Protein AF-A8N472-F1 (afdb_monomer_lite)

Foldseek 3Di:
DDDDDDDDDDDDDPDPPDDDDDPDDVLAADPLKDWPAKWFADPVPGQADDDKDWALLDGNNVQNVVQVVVVFFKWWFEQQTMIGGHNGGDPNIDHDHRVQQQHAHSNGSVDTRAYVRMIGMMGSPQHRAEAPCDDPLKGFPAKKFACVVNHGQFDDKDDFPDFDDPNRLCVRLVVVLFFKWWFEPLGIIGGHLGGPDIDHDDRVQQRHAHPVGRSYGRAYHRMTRMIGRPPRPRPDPPPPPDPDPPDDDPDDDDDDDDDDDDDDDDDDDDDDDDDDDPDDDDDDDDPDDDDDDPDDDDPPDPDPPDPDPDDPDDPDPPDPDPDPPDPPDDDDDDDDDDDDDDDD

Radius of gyration: 43.5 Å; chains: 1; bounding box: 106×60×182 Å

InterPro domains:
  IPR002889 Carbohydrate-binding WSC [PF01822] (36-115)
  IPR002889 Carbohydrate-binding WSC [PF01822] (140-220)
  IPR002889 Carbohydrate-binding WSC [PS51212] (32-125)
  IPR002889 Carbohydrate-binding WSC [PS51212] (137-230)
  IPR002889 Carbohydrate-binding WSC [SM00321] (32-125)
  IPR002889 Carbohydrate-binding WSC [SM00321] (137-230)
  IPR051836 Kremen receptor [PTHR24269] (139-343)

pLDDT: mean 82.96, std 16.59, range [41.0, 98.75]

Secondary structure (DSSP, 8-state):
---PPP-----------------PPTTSSPTT-EEEEEEE--SSS-SS-SEEEE-TT--HHHHHHHHHHTT-SEEEEETTTEEEEESS--TT--B--GGG--PBPSS-TTSB--BTTEEEEEE--PPPPB--SEETTEEEEEEEE-SBTTB-SS-EE---SSS--HHHHHHHHHHTT-SEEEEETTTEEEEESS--S--B--GGGG-PBPSS-TTBB--BTTEEEEEEESSSPP------------PPPP-PPPPPPPPPPPPPPPP-PPPPPPPPP-PPPP----PPPPPPPPPPP---------------PPPPPPPP-PPPPPPPPPPP------PPPPP-

Organism: Coprinopsis cinerea (strain Okayama-7 / 130 / ATCC MYA-4618 / FGSC 9003) (NCBI:txid240176)

Structure (mmCIF, N/CA/C/O backbone):
data_AF-A8N472-F1
#
_entry.id   AF-A8N472-F1
#
loop_
_atom_site.group_PDB
_atom_site.id
_atom_site.type_symbol
_atom_site.label_atom_id
_atom_site.label_alt_id
_atom_site.label_comp_id
_atom_site.label_asym_id
_atom_site.label_entity_id
_atom_site.label_seq_id
_atom_site.pdbx_PDB_ins_code
_atom_site.Cartn_x
_atom_site.Cartn_y
_atom_site.Cartn_z
_atom_site.occupancy
_atom_site.B_iso_or_equiv
_atom_site.auth_seq_id
_atom_site.auth_comp_id
_atom_site.auth_asym_id
_atom_site.auth_atom_id
_atom_site.pdbx_PDB_model_num
ATOM 1 N N . MET A 1 1 ? -54.482 -7.472 -66.762 1.00 41.00 1 MET A N 1
ATOM 2 C CA . MET A 1 1 ? -53.327 -6.549 -66.788 1.00 41.00 1 MET A CA 1
ATOM 3 C C . MET A 1 1 ? -52.778 -6.477 -65.373 1.00 41.00 1 MET A C 1
ATOM 5 O O . MET A 1 1 ? -53.566 -6.349 -64.447 1.00 41.00 1 MET A O 1
ATOM 9 N N . LEU A 1 2 ? -51.476 -6.722 -65.221 1.00 44.56 2 LEU A N 1
ATOM 10 C CA . LEU A 1 2 ? -50.775 -6.892 -63.947 1.00 44.56 2 LEU A CA 1
ATOM 11 C C . LEU A 1 2 ? -50.718 -5.578 -63.150 1.00 44.56 2 LEU A C 1
ATOM 13 O O . LEU A 1 2 ? -50.446 -4.537 -63.736 1.00 44.56 2 LEU A O 1
ATOM 17 N N . SER A 1 3 ? -50.827 -5.648 -61.822 1.00 46.78 3 SER A N 1
ATOM 18 C CA . SER A 1 3 ? -50.186 -4.668 -60.937 1.00 46.78 3 SER A CA 1
ATOM 19 C C . SER A 1 3 ? -49.512 -5.413 -59.787 1.00 46.78 3 SER A C 1
ATOM 21 O O . SER A 1 3 ? -50.154 -6.179 -59.070 1.00 46.78 3 SER A O 1
ATOM 23 N N . LYS A 1 4 ? -48.186 -5.277 -59.716 1.00 47.03 4 LYS A N 1
ATOM 24 C CA . LYS A 1 4 ? -47.274 -5.973 -58.803 1.00 47.03 4 LYS A CA 1
ATOM 25 C C . LYS A 1 4 ? -47.169 -5.186 -57.493 1.00 47.03 4 LYS A C 1
ATOM 27 O O . LYS A 1 4 ? -46.804 -4.014 -57.530 1.00 47.03 4 LYS A O 1
ATOM 32 N N . SER A 1 5 ? -47.415 -5.839 -56.358 1.00 52.84 5 SER A N 1
ATOM 33 C CA . SER A 1 5 ? -47.026 -5.332 -55.036 1.00 52.84 5 SER A CA 1
ATOM 34 C C . SER A 1 5 ? -45.533 -5.566 -54.807 1.00 52.84 5 SER A C 1
ATOM 36 O O . SER A 1 5 ? -45.064 -6.698 -54.914 1.00 52.84 5 SER A O 1
ATOM 38 N N . PHE A 1 6 ? -44.799 -4.505 -54.475 1.00 50.94 6 PHE A N 1
ATOM 39 C CA . PHE A 1 6 ? -43.425 -4.575 -53.981 1.00 50.94 6 PHE A CA 1
ATOM 40 C C . PHE A 1 6 ? -43.449 -4.581 -52.448 1.00 50.94 6 PHE A C 1
ATOM 42 O O . PHE A 1 6 ? -43.907 -3.622 -51.832 1.00 50.94 6 PHE A O 1
ATOM 49 N N . ILE A 1 7 ? -42.963 -5.664 -51.842 1.00 51.66 7 ILE A N 1
ATOM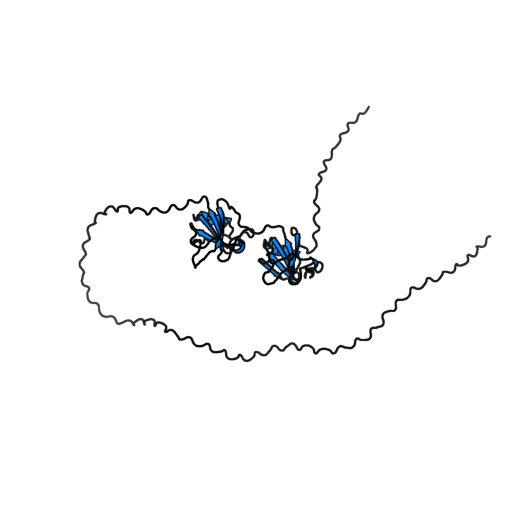 50 C CA . ILE A 1 7 ? -42.645 -5.736 -50.412 1.00 51.66 7 ILE A CA 1
ATOM 51 C C . ILE A 1 7 ? -41.183 -5.305 -50.276 1.00 51.66 7 ILE A C 1
ATOM 53 O O . ILE A 1 7 ? -40.294 -5.977 -50.798 1.00 51.66 7 ILE A O 1
ATOM 57 N N . ALA A 1 8 ? -40.935 -4.170 -49.624 1.00 50.16 8 ALA A N 1
ATOM 58 C CA . ALA A 1 8 ? -39.590 -3.721 -49.283 1.00 50.16 8 ALA A CA 1
ATOM 59 C C . ALA A 1 8 ? -39.154 -4.392 -47.972 1.00 50.16 8 ALA A C 1
ATOM 61 O O . ALA A 1 8 ? -39.774 -4.194 -46.928 1.00 50.16 8 ALA A O 1
ATOM 62 N N . LEU A 1 9 ? -38.102 -5.207 -48.045 1.00 50.53 9 LEU A N 1
ATOM 63 C CA . LEU A 1 9 ? -37.463 -5.851 -46.902 1.00 50.53 9 LEU A CA 1
ATOM 64 C C . LEU A 1 9 ? -36.426 -4.874 -46.322 1.00 50.53 9 LEU A C 1
ATOM 66 O O . LEU A 1 9 ? -35.414 -4.599 -46.963 1.00 50.53 9 LEU A O 1
ATOM 70 N N . ALA A 1 10 ? -36.688 -4.314 -45.141 1.00 52.66 10 ALA A N 1
ATOM 71 C CA . ALA A 1 10 ? -35.715 -3.499 -44.417 1.00 52.66 10 ALA A CA 1
ATOM 72 C C . ALA A 1 10 ? -34.757 -4.422 -43.646 1.00 52.66 10 ALA A C 1
ATOM 74 O O . ALA A 1 10 ? -35.176 -5.132 -42.733 1.00 52.66 10 ALA A O 1
ATOM 75 N N . ALA A 1 11 ? -33.480 -4.429 -44.030 1.00 54.69 11 ALA A N 1
ATOM 76 C CA . ALA A 1 11 ? -32.424 -5.124 -43.304 1.00 54.69 11 ALA A CA 1
ATOM 77 C C . ALA A 1 11 ? -31.951 -4.256 -42.125 1.00 54.69 11 ALA A C 1
ATOM 79 O O . ALA A 1 11 ? -31.434 -3.158 -42.325 1.00 54.69 11 ALA A O 1
ATOM 80 N N . LEU A 1 12 ? -32.134 -4.751 -40.898 1.00 51.50 12 LEU A N 1
ATOM 81 C CA . LEU A 1 12 ? -31.524 -4.200 -39.688 1.00 51.50 12 LEU A CA 1
ATOM 82 C C . LEU A 1 12 ? -30.050 -4.616 -39.661 1.00 51.50 12 LEU A C 1
ATOM 84 O O . LEU A 1 12 ? -29.733 -5.777 -39.412 1.00 51.50 12 LEU A O 1
ATOM 88 N N . ILE A 1 13 ? -29.154 -3.674 -39.946 1.00 56.81 13 ILE A N 1
ATOM 89 C CA . ILE A 1 13 ? -27.710 -3.868 -39.806 1.00 56.81 13 ILE A CA 1
ATOM 90 C C . ILE A 1 13 ? -27.360 -3.523 -38.356 1.00 56.81 13 ILE A C 1
ATOM 92 O O . ILE A 1 13 ? -27.410 -2.358 -37.965 1.00 56.81 13 ILE A O 1
ATOM 96 N N . ALA A 1 14 ? -27.051 -4.530 -37.541 1.00 57.09 14 ALA A N 1
ATOM 97 C CA . ALA A 1 14 ? -26.471 -4.310 -36.222 1.00 57.09 14 ALA A CA 1
ATOM 98 C C . ALA A 1 14 ? -25.007 -3.878 -36.404 1.00 57.09 14 ALA A C 1
ATOM 100 O O . ALA A 1 14 ? -24.148 -4.695 -36.726 1.00 57.09 14 ALA A O 1
ATOM 101 N N . SER A 1 15 ? -24.728 -2.582 -36.241 1.00 57.31 15 SER A N 1
ATOM 102 C CA . SER A 1 15 ? -23.361 -2.061 -36.157 1.00 57.31 15 SER A CA 1
ATOM 103 C C . SER A 1 15 ? -22.763 -2.435 -34.805 1.00 57.31 15 SER A C 1
ATOM 105 O O . SER A 1 15 ? -23.027 -1.784 -33.797 1.00 57.31 15 SER A O 1
ATOM 107 N N . THR A 1 16 ? -21.945 -3.483 -34.777 1.00 58.72 16 THR A N 1
ATOM 108 C CA . THR A 1 16 ? -21.038 -3.755 -33.660 1.00 58.72 16 THR A CA 1
ATOM 109 C C . THR A 1 16 ? -19.833 -2.828 -33.779 1.00 58.72 16 THR A C 1
ATOM 111 O O . THR A 1 16 ? -18.918 -3.077 -34.565 1.00 58.72 16 THR A O 1
ATOM 114 N N . SER A 1 17 ? -19.846 -1.733 -33.025 1.00 57.47 17 SER A N 1
ATOM 115 C CA . SER A 1 17 ? -18.693 -0.852 -32.847 1.00 57.47 17 SER A CA 1
ATOM 116 C C . SER A 1 17 ? -17.640 -1.574 -32.002 1.00 57.47 17 SER A C 1
ATOM 118 O O . SER A 1 17 ? -17.675 -1.505 -30.776 1.00 57.47 17 SER A O 1
ATOM 120 N N . ALA A 1 18 ? -16.726 -2.307 -32.638 1.00 62.53 18 ALA A N 1
ATOM 121 C CA . ALA A 1 18 ? -15.530 -2.793 -31.959 1.00 62.53 18 ALA A CA 1
ATOM 122 C C . ALA A 1 18 ? -14.595 -1.596 -31.725 1.00 62.53 18 ALA A C 1
ATOM 124 O O . ALA A 1 18 ? -14.146 -0.960 -32.681 1.00 62.53 18 ALA A O 1
ATOM 125 N N . LEU A 1 19 ? -14.350 -1.260 -30.457 1.00 58.72 19 LEU A N 1
ATOM 126 C CA . LEU A 1 19 ? -13.327 -0.288 -30.071 1.00 58.72 19 LEU A CA 1
ATOM 127 C C . LEU A 1 19 ? -11.954 -0.768 -30.586 1.00 58.72 19 LEU A C 1
ATOM 129 O O . LEU A 1 19 ? -11.700 -1.976 -30.590 1.00 58.72 19 LEU A O 1
ATOM 133 N N . PRO A 1 20 ? -11.063 0.136 -31.033 1.00 51.31 20 PRO A N 1
ATOM 134 C CA . PRO A 1 20 ? -9.726 -0.251 -31.461 1.00 51.31 20 PRO A CA 1
ATOM 135 C C . PRO A 1 20 ? -8.957 -0.811 -30.259 1.00 51.31 20 PRO A C 1
ATOM 137 O O . PRO A 1 20 ? -8.647 -0.082 -29.319 1.00 51.31 20 PRO A O 1
ATOM 140 N N . ARG A 1 21 ? -8.654 -2.114 -30.279 1.00 59.53 21 ARG A N 1
ATOM 141 C CA . ARG A 1 21 ? -7.767 -2.744 -29.293 1.00 59.53 21 ARG A CA 1
ATOM 142 C C . ARG A 1 21 ? -6.371 -2.142 -29.481 1.00 59.53 21 ARG A C 1
ATOM 144 O O . ARG A 1 21 ? -5.827 -2.241 -30.584 1.00 59.53 21 ARG A O 1
ATOM 151 N N . LYS A 1 22 ? -5.810 -1.485 -28.451 1.00 61.66 22 LYS A N 1
ATOM 152 C CA . LYS A 1 22 ? -4.389 -1.083 -28.453 1.00 61.66 22 LYS A CA 1
ATOM 153 C C . LYS A 1 22 ? -3.580 -2.344 -28.789 1.00 61.66 22 LYS A C 1
ATOM 155 O O . LYS A 1 22 ? -3.824 -3.404 -28.218 1.00 61.66 22 LYS A O 1
ATOM 160 N N . ARG A 1 23 ? -2.694 -2.264 -29.785 1.00 68.75 23 ARG A N 1
ATOM 161 C CA . ARG A 1 23 ? -1.859 -3.403 -30.182 1.00 68.75 23 ARG A CA 1
ATOM 162 C C . ARG A 1 23 ? -0.899 -3.687 -29.028 1.00 68.75 23 ARG A C 1
ATOM 164 O O . ARG A 1 23 ? -0.044 -2.853 -28.757 1.00 68.75 23 ARG A O 1
ATOM 171 N N . GLN A 1 24 ? -1.078 -4.820 -28.355 1.00 73.94 24 GLN A N 1
ATOM 172 C CA . GLN A 1 24 ? -0.160 -5.280 -27.318 1.00 73.94 24 GLN A CA 1
ATOM 173 C C . GLN A 1 24 ? 1.218 -5.502 -27.953 1.00 73.94 24 GLN A C 1
ATOM 175 O O . GLN A 1 24 ? 1.312 -6.102 -29.027 1.00 73.94 24 GLN A O 1
ATOM 180 N N . VAL A 1 25 ? 2.253 -4.933 -27.340 1.00 80.50 25 VAL A N 1
ATOM 181 C CA . VAL A 1 25 ? 3.647 -5.162 -27.729 1.00 80.50 25 VAL A CA 1
ATOM 182 C C . VAL A 1 25 ? 4.063 -6.494 -27.115 1.00 80.50 25 VAL A C 1
ATOM 184 O O . VAL A 1 25 ? 3.760 -6.739 -25.947 1.00 80.50 25 VAL A O 1
ATOM 187 N N . ASP A 1 26 ? 4.701 -7.365 -27.894 1.00 89.06 26 ASP A N 1
ATOM 188 C CA . ASP A 1 26 ? 5.221 -8.633 -27.374 1.00 89.06 26 ASP A CA 1
ATOM 189 C C . ASP A 1 26 ? 6.181 -8.340 -26.208 1.00 89.06 26 ASP A C 1
ATOM 191 O O . ASP A 1 26 ? 6.952 -7.386 -26.280 1.00 89.06 26 ASP A O 1
ATOM 195 N N . ASN A 1 27 ? 6.062 -9.088 -25.105 1.00 92.75 27 ASN A N 1
ATOM 196 C CA . ASN A 1 27 ? 6.801 -8.884 -23.845 1.00 92.75 27 ASN A CA 1
ATOM 197 C C . ASN A 1 27 ? 6.644 -7.504 -23.165 1.00 92.75 27 ASN A C 1
ATOM 199 O O . ASN A 1 27 ? 7.222 -7.272 -22.102 1.00 92.75 27 ASN A O 1
ATOM 203 N N . GLY A 1 28 ? 5.831 -6.603 -23.727 1.00 93.88 28 GLY A N 1
ATOM 204 C CA . GLY A 1 28 ? 5.432 -5.346 -23.099 1.00 93.88 28 GLY A CA 1
ATOM 205 C C . GLY A 1 28 ? 4.537 -5.561 -21.871 1.00 93.88 28 GLY A C 1
ATOM 206 O O . GLY A 1 28 ? 4.205 -6.698 -21.541 1.00 93.88 28 GLY A O 1
ATOM 207 N N . PRO A 1 29 ? 4.129 -4.486 -21.177 1.00 96.12 29 PRO A N 1
ATOM 208 C CA . PRO A 1 29 ? 3.275 -4.606 -19.999 1.00 96.12 29 PRO A CA 1
ATOM 209 C C . PRO A 1 29 ? 1.984 -5.379 -20.321 1.00 96.12 29 PRO A C 1
ATOM 211 O O . PRO A 1 29 ? 1.470 -5.335 -21.445 1.00 96.12 29 PRO A O 1
ATOM 214 N N . THR A 1 30 ? 1.478 -6.120 -19.336 1.00 95.75 30 THR A N 1
ATOM 215 C CA . THR A 1 30 ? 0.252 -6.922 -19.476 1.00 95.75 30 THR A CA 1
ATOM 216 C C . THR A 1 30 ? -0.981 -6.052 -19.775 1.00 95.75 30 THR A C 1
ATOM 218 O O . THR A 1 30 ? -0.990 -4.840 -19.555 1.00 95.75 30 THR A O 1
ATOM 221 N N . GLU A 1 31 ? -2.035 -6.648 -20.348 1.00 94.31 31 GLU A N 1
ATOM 222 C CA . GLU A 1 31 ? -3.254 -5.910 -20.718 1.00 94.31 31 GLU A CA 1
ATOM 223 C C . GLU A 1 31 ? -3.886 -5.246 -19.484 1.00 94.31 31 GLU A C 1
ATOM 225 O O . GLU A 1 31 ? -4.197 -5.921 -18.512 1.00 94.31 31 GLU A O 1
ATOM 230 N N . GLY A 1 32 ? -4.098 -3.927 -19.540 1.00 94.25 32 GLY A N 1
ATOM 231 C CA . GLY A 1 32 ? -4.604 -3.133 -18.411 1.00 94.25 32 GLY A CA 1
ATOM 232 C C . GLY A 1 32 ? -3.538 -2.265 -17.742 1.00 94.25 32 GLY A C 1
ATOM 233 O O . GLY A 1 32 ? -3.892 -1.300 -17.072 1.00 94.25 32 GLY A O 1
ATOM 234 N N . TRP A 1 33 ? -2.258 -2.537 -17.998 1.00 97.12 33 TRP A N 1
ATOM 235 C CA . TRP A 1 33 ? -1.150 -1.709 -17.541 1.00 97.12 33 TRP A CA 1
ATOM 236 C C . TRP A 1 33 ? -0.781 -0.639 -18.572 1.00 97.12 33 TRP A C 1
ATOM 238 O O . TRP A 1 33 ? -0.741 -0.885 -19.781 1.00 97.12 33 TRP A O 1
ATOM 248 N N . GLU A 1 34 ? -0.505 0.566 -18.088 1.00 96.88 34 GLU A N 1
ATOM 249 C CA . GLU A 1 34 ? -0.127 1.730 -18.882 1.00 96.88 34 GLU A CA 1
ATOM 250 C C . GLU A 1 34 ? 1.203 2.318 -18.404 1.00 96.88 34 GLU A C 1
ATOM 252 O O . GLU A 1 34 ? 1.537 2.268 -17.219 1.00 96.88 34 GLU A O 1
ATOM 257 N N . ASP A 1 35 ? 1.955 2.899 -19.339 1.00 95.69 35 ASP A N 1
ATOM 258 C CA . ASP A 1 35 ? 3.232 3.556 -19.062 1.00 95.69 35 ASP A CA 1
ATOM 259 C C . ASP A 1 35 ? 3.018 4.812 -18.206 1.00 95.69 35 ASP A C 1
ATOM 261 O O . ASP A 1 35 ? 2.262 5.712 -18.582 1.00 95.69 35 ASP A O 1
ATOM 265 N N . VAL A 1 36 ? 3.730 4.908 -17.082 1.00 97.56 36 VAL A N 1
ATOM 266 C CA . VAL A 1 36 ? 3.768 6.117 -16.242 1.00 97.56 36 VAL A CA 1
ATOM 267 C C . VAL A 1 36 ? 4.993 6.959 -16.601 1.00 97.56 36 VAL A C 1
ATOM 269 O O . VAL A 1 36 ? 4.885 8.172 -16.781 1.00 97.56 36 VAL A O 1
ATOM 272 N N . GLY A 1 37 ? 6.155 6.317 -16.759 1.00 97.62 37 GLY A N 1
ATOM 273 C CA . GLY A 1 37 ? 7.383 6.956 -17.233 1.00 97.62 37 GLY A CA 1
ATOM 274 C C . GLY A 1 37 ? 8.642 6.518 -16.488 1.00 97.62 37 GLY A C 1
ATOM 275 O O . GLY A 1 37 ? 8.626 5.577 -15.700 1.00 97.62 37 GLY A O 1
ATOM 276 N N . CYS A 1 38 ? 9.747 7.218 -16.751 1.00 98.44 38 CYS A N 1
ATOM 277 C CA . CYS A 1 38 ? 11.037 6.974 -16.107 1.00 98.44 38 CYS A CA 1
ATOM 278 C C . CYS A 1 38 ? 11.154 7.798 -14.820 1.00 98.44 38 CYS A C 1
ATOM 280 O O . CYS A 1 38 ? 10.992 9.016 -14.865 1.00 98.44 38 CYS A O 1
ATOM 282 N N . TYR A 1 39 ? 11.461 7.159 -13.696 1.00 98.44 39 TYR A N 1
ATOM 283 C CA . TYR A 1 39 ? 11.605 7.785 -12.383 1.00 98.44 39 TYR A CA 1
ATOM 284 C C . TYR A 1 39 ? 13.018 7.585 -11.838 1.00 98.44 39 TYR A C 1
ATOM 286 O O . TYR A 1 39 ? 13.669 6.577 -12.108 1.00 98.44 39 TYR A O 1
ATOM 294 N N . THR A 1 40 ? 13.511 8.551 -11.065 1.00 97.75 40 THR A N 1
ATOM 295 C CA . THR A 1 40 ? 14.722 8.362 -10.258 1.00 97.75 40 THR A CA 1
ATOM 296 C C . THR A 1 40 ? 14.475 7.297 -9.201 1.00 97.75 40 THR A C 1
ATOM 298 O O . THR A 1 40 ? 13.438 7.358 -8.553 1.00 97.75 40 THR A O 1
ATOM 301 N N . ASP A 1 41 ? 15.438 6.407 -8.976 1.00 96.69 41 ASP A N 1
ATOM 302 C CA . ASP A 1 41 ? 15.401 5.440 -7.877 1.00 96.69 41 ASP A CA 1
ATOM 303 C C . ASP A 1 41 ? 16.662 5.516 -7.004 1.00 96.69 41 ASP A C 1
ATOM 305 O O . ASP A 1 41 ? 17.652 6.149 -7.377 1.00 96.69 41 ASP A O 1
ATOM 309 N N . SER A 1 42 ? 16.621 4.920 -5.812 1.00 91.12 42 SER A N 1
ATOM 310 C CA . SER A 1 42 ? 17.787 4.765 -4.944 1.00 91.12 42 SER A CA 1
ATOM 311 C C . SER A 1 42 ? 17.604 3.588 -3.992 1.00 91.12 42 SER A C 1
ATOM 313 O O . SER A 1 42 ? 16.490 3.313 -3.564 1.00 91.12 42 SER A O 1
ATOM 315 N N . ALA A 1 43 ? 18.691 2.944 -3.560 1.00 84.44 43 ALA A N 1
ATOM 316 C CA . ALA A 1 43 ? 18.596 1.837 -2.604 1.00 84.44 43 ALA A CA 1
ATOM 317 C C . ALA A 1 43 ? 17.931 2.219 -1.267 1.00 84.44 43 ALA A C 1
ATOM 319 O O . ALA A 1 43 ? 17.305 1.369 -0.636 1.00 84.44 43 ALA A O 1
ATOM 320 N N . VAL A 1 44 ? 18.060 3.482 -0.838 1.00 84.12 44 VAL A N 1
ATOM 321 C CA . VAL A 1 44 ? 17.494 4.008 0.411 1.00 84.12 44 VAL A CA 1
ATOM 322 C C . VAL A 1 44 ? 17.202 5.516 0.244 1.00 84.12 44 VAL A C 1
ATOM 324 O O . VAL A 1 44 ? 18.147 6.305 0.320 1.00 84.12 44 VAL A O 1
ATOM 327 N N . PRO A 1 45 ? 15.937 5.959 0.073 1.00 84.06 45 PRO A N 1
ATOM 328 C CA . PRO A 1 45 ? 14.701 5.177 -0.061 1.00 84.06 45 PRO A CA 1
ATOM 329 C C . PRO A 1 45 ? 14.397 4.783 -1.517 1.00 84.06 45 PRO A C 1
ATOM 331 O O . PRO A 1 45 ? 14.565 5.596 -2.431 1.00 84.06 45 PRO A O 1
ATOM 334 N N . ARG A 1 46 ? 13.867 3.569 -1.707 1.00 93.62 46 ARG A N 1
ATOM 335 C CA . ARG A 1 46 ? 13.360 3.074 -3.000 1.00 93.62 46 ARG A CA 1
ATOM 336 C C . ARG A 1 46 ? 12.060 3.775 -3.402 1.00 93.62 46 ARG A C 1
ATOM 338 O O . ARG A 1 46 ? 11.312 4.260 -2.555 1.00 93.62 46 ARG A O 1
ATOM 345 N N . THR A 1 47 ? 11.792 3.808 -4.701 1.00 96.25 47 THR A N 1
ATOM 346 C CA . THR A 1 47 ? 10.607 4.429 -5.315 1.00 96.25 47 THR A CA 1
ATOM 347 C C . THR A 1 47 ? 9.368 3.555 -5.194 1.00 96.25 47 THR A C 1
ATOM 349 O O . THR A 1 47 ? 8.278 4.065 -4.945 1.00 96.25 47 THR A O 1
ATOM 352 N N . LEU A 1 48 ? 9.542 2.242 -5.347 1.00 96.44 48 LEU A N 1
ATOM 353 C CA . LEU A 1 48 ? 8.546 1.211 -5.077 1.00 96.44 48 LEU A CA 1
ATOM 354 C C . LEU A 1 48 ? 9.147 0.271 -4.026 1.00 96.44 48 LEU A C 1
ATOM 356 O O . LEU A 1 48 ? 10.276 -0.192 -4.189 1.00 96.44 48 LEU A O 1
ATOM 360 N N . ILE A 1 49 ? 8.436 0.062 -2.918 1.00 93.38 49 ILE A N 1
ATOM 361 C CA . ILE A 1 49 ? 9.019 -0.498 -1.684 1.00 93.38 49 ILE A CA 1
ATOM 362 C C . ILE A 1 49 ? 8.404 -1.830 -1.253 1.00 93.38 49 ILE A C 1
ATOM 364 O O . ILE A 1 49 ? 8.887 -2.425 -0.295 1.00 93.38 49 ILE A O 1
ATOM 368 N N . ASP A 1 50 ? 7.335 -2.282 -1.910 1.00 92.81 50 ASP A N 1
ATOM 369 C CA . ASP A 1 50 ? 6.472 -3.313 -1.334 1.00 92.81 50 ASP A CA 1
ATOM 370 C C . ASP A 1 50 ? 6.918 -4.740 -1.683 1.00 92.81 50 ASP A C 1
ATOM 372 O O . ASP A 1 50 ? 6.959 -5.608 -0.813 1.00 92.81 50 ASP A O 1
ATOM 376 N N . ALA A 1 51 ? 7.267 -5.003 -2.942 1.00 95.56 51 ALA A N 1
ATOM 377 C CA . ALA A 1 51 ? 7.812 -6.293 -3.362 1.00 95.56 51 ALA A CA 1
ATOM 378 C C . ALA A 1 51 ? 8.841 -6.114 -4.471 1.00 95.56 51 ALA A C 1
ATOM 380 O O . ALA A 1 51 ? 8.785 -5.149 -5.229 1.00 95.56 51 ALA A O 1
ATOM 381 N N . SER A 1 52 ? 9.771 -7.055 -4.585 1.00 97.69 52 SER A N 1
ATOM 382 C CA . SER A 1 52 ? 10.739 -7.066 -5.674 1.00 97.69 52 SER A CA 1
ATOM 383 C C . SER A 1 52 ? 11.297 -8.458 -5.931 1.00 97.69 52 SER A C 1
ATOM 385 O O . SER A 1 52 ? 11.260 -9.338 -5.069 1.00 97.69 52 SER A O 1
ATOM 387 N N . PHE A 1 53 ? 11.820 -8.648 -7.137 1.00 98.38 53 PHE A N 1
ATOM 388 C CA . PHE A 1 53 ? 12.654 -9.788 -7.502 1.00 98.38 53 PHE A CA 1
ATOM 389 C C . PHE A 1 53 ? 13.574 -9.397 -8.663 1.00 98.38 53 PHE A C 1
ATOM 391 O O . PHE A 1 53 ? 13.374 -8.367 -9.305 1.00 98.38 53 PHE A O 1
ATOM 398 N N . ALA A 1 54 ? 14.577 -10.225 -8.936 1.00 98.31 54 ALA A N 1
ATOM 399 C CA . ALA A 1 54 ? 15.444 -10.074 -10.096 1.00 98.31 54 ALA A CA 1
ATOM 400 C C . ALA A 1 54 ? 15.420 -11.354 -10.933 1.00 98.31 54 ALA A C 1
ATOM 402 O O . ALA A 1 54 ? 15.373 -12.454 -10.381 1.00 98.31 54 ALA A O 1
ATOM 403 N N . ASP A 1 55 ? 15.459 -11.202 -12.252 1.00 98.44 55 ASP A N 1
ATOM 404 C CA . ASP A 1 55 ? 15.473 -12.297 -13.216 1.00 98.44 55 ASP A CA 1
ATOM 405 C C . ASP A 1 55 ? 16.279 -11.892 -14.459 1.00 98.44 55 ASP A C 1
ATOM 407 O O . ASP A 1 55 ? 16.173 -10.765 -14.944 1.00 98.44 55 ASP A O 1
ATOM 411 N N . ALA A 1 56 ? 17.096 -12.806 -14.985 1.00 98.25 56 ALA A N 1
ATOM 412 C CA . ALA A 1 56 ? 17.874 -12.554 -16.199 1.00 98.25 56 ALA A CA 1
ATOM 413 C C . ALA A 1 56 ? 16.980 -12.389 -17.440 1.00 98.25 56 ALA A C 1
ATOM 415 O O . ALA A 1 56 ? 17.359 -11.694 -18.375 1.00 98.25 56 ALA A O 1
ATOM 416 N N . GLU A 1 57 ? 15.779 -12.968 -17.423 1.00 98.06 57 GLU A N 1
ATOM 417 C CA . GLU A 1 57 ? 14.777 -12.886 -18.484 1.00 98.06 57 GLU A CA 1
ATOM 418 C C . GLU A 1 57 ? 13.714 -11.814 -18.177 1.00 98.06 57 GLU A C 1
ATOM 420 O O . GLU A 1 57 ? 12.560 -11.913 -18.607 1.00 98.06 57 GLU A O 1
ATOM 425 N N . MET A 1 58 ? 14.074 -10.775 -17.409 1.00 98.62 58 MET A N 1
ATOM 426 C CA . MET A 1 58 ? 13.141 -9.712 -17.039 1.00 98.62 58 MET A CA 1
ATOM 427 C C . MET A 1 58 ? 12.526 -9.051 -18.274 1.00 98.62 58 MET A C 1
ATOM 429 O O . MET A 1 58 ? 13.218 -8.716 -19.235 1.00 98.62 58 MET A O 1
ATOM 433 N N . THR A 1 59 ? 11.214 -8.828 -18.216 1.00 98.62 59 THR A N 1
ATOM 434 C CA . THR A 1 59 ? 10.429 -8.083 -19.206 1.00 98.62 59 THR A CA 1
ATOM 435 C C . THR A 1 59 ? 9.341 -7.277 -18.489 1.00 98.62 59 THR A C 1
ATOM 437 O O . THR A 1 59 ? 8.925 -7.653 -17.385 1.00 98.62 59 THR A O 1
ATOM 440 N N . PRO A 1 60 ? 8.806 -6.205 -19.100 1.00 98.50 60 PRO A N 1
ATOM 441 C CA . PRO A 1 60 ? 7.639 -5.508 -18.569 1.00 98.50 60 PRO A CA 1
ATOM 442 C C . PRO A 1 60 ? 6.436 -6.436 -18.348 1.00 98.50 60 PRO A C 1
ATOM 444 O O . PRO A 1 60 ? 5.740 -6.299 -17.340 1.00 98.50 60 PRO A O 1
ATOM 447 N N . ALA A 1 61 ? 6.211 -7.413 -19.236 1.00 98.25 61 ALA A N 1
ATOM 448 C CA . ALA A 1 61 ? 5.172 -8.431 -19.066 1.00 98.25 61 ALA A CA 1
ATOM 449 C C . ALA A 1 61 ? 5.360 -9.225 -17.768 1.00 98.25 61 ALA A C 1
ATOM 451 O O . ALA A 1 61 ? 4.417 -9.375 -16.994 1.00 98.25 61 ALA A O 1
ATOM 452 N N . LEU A 1 62 ? 6.580 -9.715 -17.525 1.00 98.50 62 LEU A N 1
ATOM 453 C CA . LEU A 1 62 ? 6.899 -10.519 -16.348 1.00 98.50 62 LEU A CA 1
ATOM 454 C C . LEU A 1 62 ? 6.714 -9.711 -15.059 1.00 98.50 62 LEU A C 1
ATOM 456 O O . LEU A 1 62 ? 6.070 -10.183 -14.122 1.00 98.50 62 LEU A O 1
ATOM 460 N N . CYS A 1 63 ? 7.225 -8.479 -15.035 1.00 98.75 63 CYS A N 1
ATOM 461 C CA . CYS A 1 63 ? 7.132 -7.626 -13.857 1.00 98.75 63 CYS A CA 1
ATOM 462 C C . CYS A 1 63 ? 5.685 -7.209 -13.555 1.00 98.75 63 CYS A C 1
ATOM 464 O O . CYS A 1 63 ? 5.212 -7.389 -12.435 1.00 98.75 63 CYS A O 1
ATOM 466 N N . THR A 1 64 ? 4.941 -6.725 -14.557 1.00 98.62 64 THR A N 1
ATOM 467 C CA . THR A 1 64 ? 3.531 -6.329 -14.367 1.00 98.62 64 THR A CA 1
ATOM 468 C C . THR A 1 64 ? 2.647 -7.508 -13.963 1.00 98.62 64 THR A C 1
ATOM 470 O O . THR A 1 64 ? 1.814 -7.350 -13.078 1.00 98.62 64 THR A O 1
ATOM 473 N N . ALA A 1 65 ? 2.872 -8.709 -14.511 1.00 98.19 65 ALA A N 1
ATOM 474 C CA . ALA A 1 65 ? 2.143 -9.910 -14.100 1.00 98.19 65 ALA A CA 1
ATOM 475 C C . ALA A 1 65 ? 2.413 -10.294 -12.635 1.00 98.19 65 ALA A C 1
ATOM 477 O O . ALA A 1 65 ? 1.482 -10.641 -11.906 1.00 98.19 65 ALA A O 1
ATOM 478 N N . PHE A 1 66 ? 3.674 -10.226 -12.192 1.00 98.38 66 PHE A N 1
ATOM 479 C CA . PHE A 1 66 ? 4.034 -10.470 -10.794 1.00 98.38 66 PHE A CA 1
ATOM 480 C C . PHE A 1 66 ? 3.374 -9.444 -9.865 1.00 98.38 66 PHE A C 1
ATOM 482 O O . PHE A 1 66 ? 2.753 -9.820 -8.869 1.00 98.38 66 PHE A O 1
ATOM 489 N N . CYS A 1 67 ? 3.446 -8.159 -10.218 1.00 97.94 67 CYS A N 1
ATOM 490 C CA . CYS A 1 67 ? 2.855 -7.105 -9.407 1.00 97.94 67 CYS A CA 1
ATOM 491 C C . CYS A 1 67 ? 1.321 -7.191 -9.362 1.00 97.94 67 CYS A C 1
ATOM 493 O O . CYS A 1 67 ? 0.724 -7.001 -8.304 1.00 97.94 67 CYS A O 1
ATOM 495 N N . GLU A 1 68 ? 0.674 -7.561 -10.467 1.00 96.19 68 GLU A N 1
ATOM 496 C CA . GLU A 1 68 ? -0.773 -7.774 -10.509 1.00 96.19 68 GLU A CA 1
ATOM 497 C C . GLU A 1 68 ? -1.209 -8.961 -9.644 1.00 96.19 68 GLU A C 1
ATOM 499 O O . GLU A 1 68 ? -2.159 -8.842 -8.872 1.00 96.19 68 GLU A O 1
ATOM 504 N N . ALA A 1 69 ? -0.475 -10.079 -9.683 1.00 94.94 69 ALA A N 1
ATOM 505 C CA . ALA A 1 69 ? -0.728 -11.219 -8.800 1.00 94.94 69 ALA A CA 1
ATOM 506 C C . ALA A 1 69 ? -0.542 -10.864 -7.312 1.00 94.94 69 ALA A C 1
ATOM 508 O O . ALA A 1 69 ? -1.209 -11.435 -6.446 1.00 94.94 69 ALA A O 1
ATOM 509 N N . GLY A 1 70 ? 0.345 -9.910 -7.018 1.00 91.69 70 GLY A N 1
ATOM 510 C CA . GLY A 1 70 ? 0.537 -9.336 -5.689 1.00 91.69 70 GLY A CA 1
ATOM 511 C C . GLY A 1 70 ? -0.520 -8.306 -5.274 1.00 91.69 70 GLY A C 1
ATOM 512 O O . GLY A 1 70 ? -0.573 -7.959 -4.098 1.00 91.69 70 GLY A O 1
ATOM 513 N N . GLY A 1 71 ? -1.382 -7.848 -6.188 1.00 91.81 71 GLY A N 1
ATOM 514 C CA . GLY A 1 71 ? -2.392 -6.814 -5.928 1.00 91.81 71 GLY A CA 1
ATOM 515 C C . GLY A 1 71 ? -1.842 -5.382 -5.897 1.00 91.81 71 GLY A C 1
ATOM 516 O O . GLY A 1 71 ? -2.468 -4.501 -5.303 1.00 91.81 71 GLY A O 1
ATOM 517 N N . TYR A 1 72 ? -0.673 -5.147 -6.497 1.00 95.00 72 TYR A N 1
ATOM 518 C CA . TYR A 1 72 ? -0.022 -3.840 -6.545 1.00 95.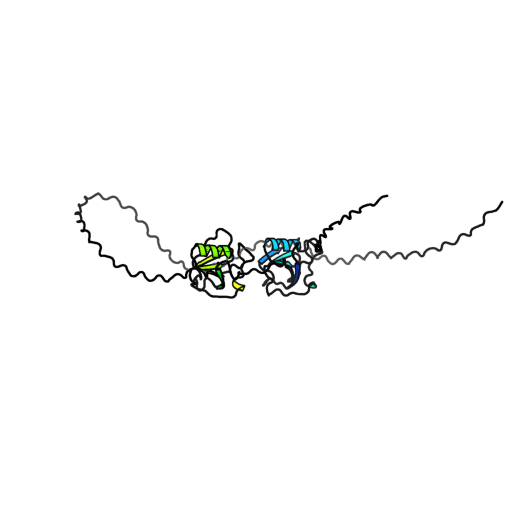00 72 TYR A CA 1
ATOM 519 C C . TYR A 1 72 ? -0.517 -3.004 -7.730 1.00 95.00 72 TYR A C 1
ATOM 521 O O . TYR A 1 72 ? -0.740 -3.521 -8.825 1.00 95.00 72 TYR A O 1
ATOM 529 N N . GLY A 1 73 ? -0.642 -1.691 -7.517 1.00 95.75 73 GLY A N 1
ATOM 530 C CA . GLY A 1 73 ? -1.082 -0.744 -8.548 1.00 95.75 73 GLY A CA 1
ATOM 531 C C . GLY A 1 73 ? 0.038 -0.225 -9.454 1.00 95.75 73 GLY A C 1
ATOM 532 O O . GLY A 1 73 ? -0.233 0.351 -10.512 1.00 95.75 73 GLY A O 1
ATOM 533 N N . PHE A 1 74 ? 1.292 -0.418 -9.038 1.00 97.94 74 PHE A N 1
ATOM 534 C CA . PHE A 1 74 ? 2.491 -0.007 -9.756 1.00 97.94 74 PHE A CA 1
ATOM 535 C C . PHE A 1 74 ? 3.486 -1.159 -9.874 1.00 97.94 74 PHE A C 1
ATOM 537 O O . PHE A 1 74 ? 3.673 -1.944 -8.943 1.00 97.94 74 PHE A O 1
ATOM 544 N N . ALA A 1 75 ? 4.148 -1.205 -11.024 1.00 98.62 75 ALA A N 1
ATOM 545 C CA . ALA A 1 75 ? 5.218 -2.130 -11.353 1.00 98.62 75 ALA A CA 1
ATOM 546 C C . ALA A 1 75 ? 6.345 -1.329 -11.997 1.00 98.62 75 ALA A C 1
ATOM 548 O O . ALA A 1 75 ? 6.087 -0.470 -12.839 1.00 98.62 75 ALA A O 1
ATOM 549 N N . GLY A 1 76 ? 7.582 -1.595 -11.616 1.00 98.38 76 GLY A N 1
ATOM 550 C CA . GLY A 1 76 ? 8.747 -0.865 -12.074 1.00 98.38 76 GLY A CA 1
ATOM 551 C C . GLY A 1 76 ? 9.863 -1.817 -12.452 1.00 98.38 76 GLY A C 1
ATOM 552 O O . GLY A 1 76 ? 10.220 -2.688 -11.668 1.00 98.38 76 GLY A O 1
ATOM 553 N N . VAL A 1 77 ? 10.415 -1.646 -13.646 1.00 98.62 77 VAL A N 1
ATOM 554 C CA . VAL A 1 77 ? 11.583 -2.402 -14.111 1.00 98.62 77 VAL A CA 1
ATOM 555 C C . VAL A 1 77 ? 12.838 -1.541 -14.001 1.00 98.62 77 VAL A C 1
ATOM 557 O O . VAL A 1 77 ? 12.825 -0.363 -14.379 1.00 98.62 77 VAL A O 1
ATOM 560 N N . GLU A 1 78 ? 13.919 -2.119 -13.487 1.00 98.25 78 GLU A N 1
ATOM 561 C CA . GLU A 1 78 ? 15.193 -1.430 -13.269 1.00 98.25 78 GLU A CA 1
ATOM 562 C C . GLU A 1 78 ? 16.388 -2.293 -13.701 1.00 98.25 78 GLU A C 1
ATOM 564 O O . GLU A 1 78 ? 16.355 -3.524 -13.672 1.00 98.25 78 GLU A O 1
ATOM 569 N N . TYR A 1 79 ? 17.444 -1.617 -14.160 1.00 97.50 79 TYR A N 1
ATOM 570 C CA . TYR A 1 79 ? 18.743 -2.198 -14.501 1.00 97.50 79 TYR A CA 1
ATOM 571 C C . TYR A 1 79 ? 18.723 -3.404 -15.464 1.00 97.50 79 TYR A C 1
ATOM 573 O O . TYR A 1 79 ? 19.689 -4.156 -15.544 1.00 97.50 79 TYR A O 1
ATOM 581 N N . GLY A 1 80 ? 17.652 -3.579 -16.242 1.00 98.19 80 GLY A N 1
ATOM 582 C CA . GLY A 1 80 ? 17.500 -4.679 -17.197 1.00 98.19 80 GLY A CA 1
ATOM 583 C C . GLY A 1 80 ? 17.023 -6.006 -16.602 1.00 98.19 80 GLY A C 1
ATOM 584 O O . GLY A 1 80 ? 16.551 -6.844 -17.365 1.00 98.19 80 GLY A O 1
ATOM 585 N N . LEU A 1 81 ? 17.124 -6.198 -15.283 1.00 98.50 81 LEU A N 1
ATOM 586 C CA . LEU A 1 81 ? 16.929 -7.493 -14.606 1.00 98.50 81 LEU A CA 1
ATOM 587 C C . LEU A 1 81 ? 15.974 -7.412 -13.410 1.00 98.50 81 LEU A C 1
ATOM 589 O O . LEU A 1 81 ? 15.501 -8.440 -12.936 1.00 98.50 81 LEU A O 1
ATOM 593 N N . GLU A 1 82 ? 15.737 -6.225 -12.863 1.00 98.44 82 GLU A N 1
ATOM 594 C CA . GLU A 1 82 ? 15.052 -6.055 -11.586 1.00 98.44 82 GLU A CA 1
ATOM 595 C C . GLU A 1 82 ? 13.595 -5.650 -11.813 1.00 98.44 82 GLU A C 1
ATOM 597 O O . GLU A 1 82 ? 13.277 -4.877 -12.720 1.00 98.44 82 GLU A O 1
ATOM 602 N N . CYS A 1 83 ? 12.710 -6.171 -10.970 1.00 98.69 83 CYS A N 1
ATOM 603 C CA . CYS A 1 83 ? 11.312 -5.785 -10.887 1.00 98.69 83 CYS A CA 1
ATOM 604 C C . CYS A 1 83 ? 10.992 -5.337 -9.467 1.00 98.69 83 CYS A C 1
ATOM 606 O O . CYS A 1 83 ? 11.370 -5.996 -8.497 1.00 98.69 83 CYS A O 1
ATOM 608 N N . TYR A 1 84 ? 10.234 -4.255 -9.363 1.00 98.44 84 TYR A N 1
ATOM 609 C CA . TYR A 1 84 ? 9.733 -3.689 -8.125 1.00 98.44 84 TYR A CA 1
ATOM 610 C C . TYR A 1 84 ? 8.234 -3.444 -8.243 1.00 98.44 84 TYR A C 1
ATOM 612 O O . TYR A 1 84 ? 7.743 -3.020 -9.285 1.00 98.44 84 TYR A O 1
ATOM 620 N N . CYS A 1 85 ? 7.503 -3.669 -7.164 1.00 98.00 85 CYS A N 1
ATOM 621 C CA . CYS A 1 85 ? 6.079 -3.410 -7.073 1.00 98.00 85 CYS A CA 1
ATOM 622 C C . CYS A 1 85 ? 5.808 -2.413 -5.963 1.00 98.00 85 CYS A C 1
ATOM 624 O O . CYS A 1 85 ? 6.503 -2.384 -4.940 1.00 98.00 85 CYS A O 1
ATOM 626 N N . GLY A 1 86 ? 4.768 -1.613 -6.154 1.00 95.50 86 GLY A N 1
ATOM 627 C CA . GLY A 1 86 ? 4.293 -0.758 -5.090 1.00 95.50 86 GLY A CA 1
ATOM 628 C C . GLY A 1 86 ? 2.828 -0.401 -5.209 1.00 95.50 86 GLY A C 1
ATOM 629 O O . GLY A 1 86 ? 2.225 -0.450 -6.281 1.00 95.50 86 GLY A O 1
ATOM 630 N N . TYR A 1 87 ? 2.249 -0.015 -4.084 1.00 93.19 87 TYR A N 1
ATOM 631 C CA . TYR A 1 87 ? 0.904 0.556 -4.062 1.00 93.19 87 TYR A CA 1
ATOM 632 C C . TYR A 1 87 ? 0.876 2.035 -4.437 1.00 93.19 87 TYR A C 1
ATOM 634 O O . TYR A 1 87 ? -0.134 2.547 -4.918 1.00 93.19 87 TYR A O 1
ATOM 642 N N . VAL A 1 88 ? 1.995 2.720 -4.213 1.00 92.81 88 VAL A N 1
ATOM 643 C CA . VAL A 1 88 ? 2.206 4.135 -4.508 1.00 92.81 88 VAL A CA 1
ATOM 644 C C . VAL A 1 88 ? 3.637 4.348 -4.978 1.00 92.81 88 VAL A C 1
ATOM 646 O O . VAL A 1 88 ? 4.551 3.638 -4.561 1.00 92.81 88 VAL A O 1
ATOM 649 N N . ILE A 1 89 ? 3.838 5.369 -5.806 1.00 94.81 89 ILE A N 1
ATOM 650 C CA . ILE A 1 89 ? 5.171 5.899 -6.094 1.00 94.81 89 ILE A CA 1
ATOM 651 C C . ILE A 1 89 ? 5.583 6.755 -4.894 1.00 94.81 89 ILE A C 1
ATOM 653 O O . ILE A 1 89 ? 4.912 7.740 -4.577 1.00 94.81 89 ILE A O 1
ATOM 657 N N . GLN A 1 90 ? 6.663 6.374 -4.212 1.00 93.12 90 GLN A N 1
ATOM 658 C CA . GLN A 1 90 ? 7.152 7.111 -3.048 1.00 93.12 90 GLN A CA 1
ATOM 659 C C . GLN A 1 90 ? 7.579 8.539 -3.433 1.00 93.12 90 GLN A C 1
ATOM 661 O O . GLN A 1 90 ? 8.065 8.752 -4.546 1.00 93.12 90 GLN A O 1
ATOM 666 N N . PRO A 1 91 ? 7.487 9.529 -2.520 1.00 91.31 91 PRO A N 1
ATOM 667 C CA . PRO A 1 91 ? 7.889 10.915 -2.799 1.00 91.31 91 PRO A CA 1
ATOM 668 C C . PRO A 1 91 ? 9.357 11.094 -3.218 1.00 91.31 91 PRO A C 1
ATOM 670 O O . PRO A 1 91 ? 9.734 12.153 -3.715 1.00 91.31 91 PRO A O 1
ATOM 673 N N . THR A 1 92 ? 10.192 10.081 -2.988 1.00 90.06 92 THR A N 1
ATOM 674 C CA . THR A 1 92 ? 11.596 10.018 -3.415 1.00 90.06 92 THR A CA 1
ATOM 675 C C . THR A 1 92 ? 11.756 9.790 -4.915 1.00 90.06 92 THR A C 1
ATOM 677 O O . THR A 1 92 ? 12.778 10.180 -5.479 1.00 90.06 92 THR A O 1
ATOM 680 N N . GLY A 1 93 ? 10.748 9.214 -5.571 1.00 95.50 93 GLY A N 1
ATOM 681 C CA . GLY A 1 93 ? 10.715 9.027 -7.012 1.00 95.50 93 GLY A CA 1
ATOM 682 C C . GLY A 1 93 ? 10.334 10.314 -7.731 1.00 95.50 93 GLY A C 1
ATOM 683 O O . GLY A 1 93 ? 9.179 10.740 -7.706 1.00 95.50 93 GLY A O 1
ATOM 684 N N . ALA A 1 94 ? 11.286 10.916 -8.439 1.00 96.75 94 ALA A N 1
ATOM 685 C CA . ALA A 1 94 ? 11.034 12.044 -9.321 1.00 96.75 94 ALA A CA 1
ATOM 686 C C . ALA A 1 94 ? 10.947 11.572 -10.775 1.00 96.75 94 ALA A C 1
ATOM 688 O O . ALA A 1 94 ? 11.846 10.890 -11.268 1.00 96.75 94 ALA A O 1
ATOM 689 N N . LEU A 1 95 ? 9.887 11.978 -11.478 1.00 97.81 95 LEU A N 1
ATOM 690 C CA . LEU A 1 95 ? 9.772 11.755 -12.918 1.00 97.81 95 LEU A CA 1
ATOM 691 C C . LEU A 1 95 ? 10.939 12.447 -13.639 1.00 97.81 95 LEU A C 1
ATOM 693 O O . LEU A 1 95 ? 11.200 13.633 -13.429 1.00 97.81 95 LEU A O 1
ATOM 697 N N . THR A 1 96 ? 11.610 11.710 -14.513 1.00 97.62 96 THR A N 1
ATOM 698 C CA . THR A 1 96 ? 12.721 12.181 -15.337 1.00 97.62 96 THR A CA 1
ATOM 699 C C . THR A 1 96 ? 12.456 11.918 -16.824 1.00 97.62 96 THR A C 1
ATOM 701 O O . THR A 1 96 ? 11.367 11.514 -17.239 1.00 97.62 96 THR A O 1
ATOM 704 N N . THR A 1 97 ? 13.440 12.207 -17.673 1.00 96.88 97 THR A N 1
ATOM 705 C CA . THR A 1 97 ? 13.336 11.984 -19.113 1.00 96.88 97 THR A CA 1
ATOM 706 C C . THR A 1 97 ? 13.376 10.492 -19.440 1.00 96.88 97 THR A C 1
ATOM 708 O O . THR A 1 97 ? 14.159 9.738 -18.869 1.00 96.88 97 THR A O 1
ATOM 711 N N . ALA A 1 98 ? 12.571 10.058 -20.415 1.00 94.62 98 ALA A N 1
ATOM 712 C CA . ALA A 1 98 ? 12.544 8.657 -20.845 1.00 94.62 98 ALA A CA 1
ATOM 713 C C . ALA A 1 98 ? 13.922 8.138 -21.300 1.00 94.62 98 ALA A C 1
ATOM 715 O O . ALA A 1 98 ? 14.198 6.955 -21.166 1.00 94.62 98 ALA A O 1
ATOM 716 N N . ALA A 1 99 ? 14.796 9.026 -21.788 1.00 95.69 99 ALA A N 1
ATOM 717 C CA . ALA A 1 99 ? 16.147 8.686 -22.226 1.00 95.69 99 ALA A CA 1
ATOM 718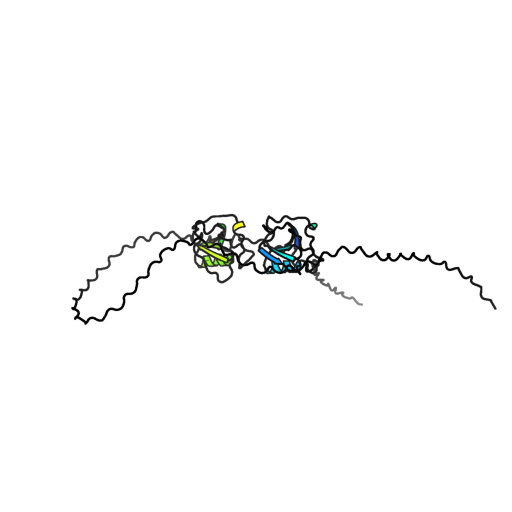 C C . ALA A 1 99 ? 17.077 8.236 -21.085 1.00 95.69 99 ALA A C 1
ATOM 720 O O . ALA A 1 99 ? 18.088 7.601 -21.361 1.00 95.69 99 ALA A O 1
ATOM 721 N N . GLU A 1 100 ? 16.764 8.554 -19.824 1.00 97.62 100 GLU A N 1
ATOM 722 C CA . GLU A 1 100 ? 17.543 8.087 -18.667 1.00 97.62 100 GLU A CA 1
ATOM 723 C C . GLU A 1 100 ? 17.233 6.633 -18.295 1.00 97.62 100 GLU A C 1
ATOM 725 O O . GLU A 1 100 ? 18.041 5.991 -17.632 1.00 97.62 100 GLU A O 1
ATOM 730 N N . CYS A 1 101 ? 16.105 6.096 -18.758 1.00 97.62 101 CYS A N 1
ATOM 731 C CA . CYS A 1 101 ? 15.802 4.675 -18.710 1.00 97.62 101 CYS A CA 1
ATOM 732 C C . CYS A 1 101 ? 16.151 4.082 -20.078 1.00 97.62 101 CYS A C 1
ATOM 734 O O . CYS A 1 101 ? 15.324 4.076 -20.985 1.00 97.62 101 CYS A O 1
ATOM 736 N N . SER A 1 102 ? 17.396 3.653 -20.268 1.00 96.56 102 SER A N 1
ATOM 737 C CA . SER A 1 102 ? 17.896 3.192 -21.571 1.00 96.56 102 SER A CA 1
ATOM 738 C C . SER A 1 102 ? 18.523 1.800 -21.547 1.00 96.56 102 SER A C 1
ATOM 740 O O . SER A 1 102 ? 19.089 1.382 -22.555 1.00 96.56 102 SER A O 1
ATOM 742 N N . VAL A 1 103 ? 18.480 1.097 -20.414 1.00 98.38 103 VAL A N 1
ATOM 743 C CA . VAL A 1 103 ? 18.990 -0.273 -20.315 1.00 98.38 103 VAL A CA 1
ATOM 744 C C . VAL A 1 103 ? 17.972 -1.223 -20.953 1.00 98.38 103 VAL A C 1
ATOM 746 O O . VAL A 1 103 ? 16.796 -1.178 -20.578 1.00 98.38 103 VAL A O 1
ATOM 749 N N . PRO A 1 104 ? 18.385 -2.060 -21.925 1.00 98.31 104 PRO A N 1
ATOM 750 C CA . PRO A 1 104 ? 17.509 -3.071 -22.501 1.00 98.31 104 PRO A CA 1
ATOM 751 C C . PRO A 1 104 ? 17.070 -4.101 -21.460 1.00 98.31 104 PRO A C 1
ATOM 753 O O . PRO A 1 104 ? 17.824 -4.423 -20.541 1.00 98.31 104 PRO A O 1
ATOM 756 N N . CYS A 1 105 ? 15.868 -4.642 -21.618 1.00 98.62 105 CYS A N 1
ATOM 757 C CA . CYS A 1 105 ? 15.408 -5.754 -20.795 1.00 98.62 105 CYS A CA 1
ATOM 758 C C . CYS A 1 105 ? 16.203 -7.031 -21.092 1.00 98.62 105 CYS A C 1
ATOM 760 O O . CYS A 1 105 ? 16.513 -7.312 -22.251 1.00 98.62 105 CYS A O 1
ATOM 762 N N . GLY A 1 106 ? 16.502 -7.816 -20.057 1.00 98.25 106 GLY A N 1
ATOM 763 C CA . GLY A 1 106 ? 17.250 -9.065 -20.195 1.00 98.25 106 GLY A CA 1
ATOM 764 C C . GLY A 1 106 ? 16.514 -10.117 -21.031 1.00 98.25 106 GLY A C 1
ATOM 765 O O . GLY A 1 106 ? 17.118 -10.715 -21.918 1.00 98.25 106 GLY A O 1
ATOM 766 N N . GLY A 1 107 ? 15.195 -10.257 -20.840 1.00 97.94 107 GLY A N 1
ATOM 767 C CA . GLY A 1 107 ? 14.363 -11.204 -21.597 1.00 97.94 107 GLY A CA 1
ATOM 768 C C . GLY A 1 107 ? 13.872 -10.691 -22.954 1.00 97.94 107 GLY A C 1
ATOM 769 O O . GLY A 1 107 ? 13.368 -11.466 -23.766 1.00 97.94 107 GLY A O 1
ATOM 770 N N . ASP A 1 108 ? 14.003 -9.388 -23.224 1.00 97.81 108 ASP A N 1
ATOM 771 C CA . ASP A 1 108 ? 13.691 -8.804 -24.532 1.00 97.81 108 ASP A CA 1
ATOM 772 C C . ASP A 1 108 ? 14.474 -7.498 -24.772 1.00 97.81 108 ASP A C 1
ATOM 774 O O . ASP A 1 108 ? 14.041 -6.420 -24.349 1.00 97.81 108 ASP A O 1
ATOM 778 N N . PRO A 1 109 ? 15.601 -7.536 -25.506 1.00 97.06 109 PRO A N 1
ATOM 779 C CA . PRO A 1 109 ? 16.439 -6.357 -25.706 1.00 97.06 109 PRO A CA 1
ATOM 780 C C . PRO A 1 109 ? 15.800 -5.290 -26.613 1.00 97.06 109 PRO A C 1
ATOM 782 O O . PRO A 1 109 ? 16.401 -4.239 -26.836 1.00 97.06 109 PRO A O 1
ATOM 785 N N . THR A 1 110 ? 14.607 -5.539 -27.170 1.00 96.31 110 THR A N 1
ATOM 786 C CA . THR A 1 110 ? 13.840 -4.530 -27.920 1.00 96.31 110 THR A CA 1
ATOM 787 C C . THR A 1 110 ? 13.031 -3.598 -27.014 1.00 96.31 110 THR A C 1
ATOM 789 O O . THR A 1 110 ? 12.526 -2.576 -27.486 1.00 96.31 110 THR A O 1
ATOM 792 N N . LEU A 1 111 ? 12.938 -3.922 -25.722 1.00 96.38 111 LEU A N 1
ATOM 793 C CA . LEU A 1 111 ? 12.234 -3.157 -24.698 1.00 96.38 111 LEU A CA 1
ATOM 794 C C . LEU A 1 111 ? 13.213 -2.498 -23.720 1.00 96.38 111 LEU A C 1
ATOM 796 O O . LEU A 1 111 ? 14.365 -2.905 -23.580 1.00 96.38 111 LEU A O 1
ATOM 800 N N . THR A 1 112 ? 12.725 -1.480 -23.016 1.00 96.62 112 THR A N 1
ATOM 801 C CA . THR A 1 112 ? 13.475 -0.737 -21.999 1.00 96.62 112 THR A CA 1
ATOM 802 C C . THR A 1 112 ? 13.107 -1.221 -20.601 1.00 96.62 112 THR A C 1
ATOM 804 O O . THR A 1 112 ? 11.929 -1.241 -20.251 1.00 96.62 112 THR A O 1
ATOM 807 N N . CYS A 1 113 ? 14.114 -1.503 -19.776 1.00 98.19 113 CYS A N 1
ATOM 808 C CA . CYS A 1 113 ? 13.962 -1.904 -18.380 1.00 98.19 113 CYS A CA 1
ATOM 809 C C . CYS A 1 113 ? 14.782 -1.009 -17.441 1.00 98.19 113 CYS A C 1
ATOM 811 O O . CYS A 1 113 ? 15.677 -1.460 -16.728 1.00 98.19 113 CYS A O 1
ATOM 813 N N . GLY A 1 114 ? 14.474 0.290 -17.460 1.00 97.75 114 GLY A N 1
ATOM 814 C CA . GLY A 1 114 ? 15.092 1.268 -16.566 1.00 97.75 114 GLY A CA 1
ATOM 815 C C . GLY A 1 114 ? 16.552 1.585 -16.908 1.00 97.75 114 GLY A C 1
ATOM 816 O O . GLY A 1 114 ? 16.945 1.598 -18.074 1.00 97.75 114 GLY A O 1
ATOM 817 N N . ALA A 1 115 ? 17.340 1.909 -15.888 1.00 97.94 115 ALA A N 1
ATOM 818 C CA . ALA A 1 115 ? 18.801 1.986 -15.866 1.00 97.94 115 ALA A CA 1
ATOM 819 C C . ALA A 1 115 ? 19.276 1.985 -14.400 1.00 97.94 115 ALA A C 1
ATOM 821 O O . ALA A 1 115 ? 18.467 1.836 -13.494 1.00 97.94 115 ALA A O 1
ATOM 822 N N . GLY A 1 116 ? 20.573 2.154 -14.132 1.00 95.94 116 GLY A N 1
ATOM 823 C CA . GLY A 1 116 ? 21.046 2.243 -12.745 1.00 95.94 116 GLY A CA 1
ATOM 824 C C . GLY A 1 116 ? 20.451 3.459 -12.024 1.00 95.94 116 GLY A C 1
ATOM 825 O O . GLY A 1 116 ? 20.641 4.589 -12.485 1.00 95.94 116 GLY A O 1
ATOM 826 N N . ASN A 1 117 ? 19.769 3.242 -10.894 1.00 95.81 117 ASN A N 1
ATOM 827 C CA . ASN A 1 117 ? 19.036 4.270 -10.144 1.00 95.81 117 ASN A CA 1
ATOM 828 C C . ASN A 1 117 ? 17.943 4.952 -10.990 1.00 95.81 117 ASN A C 1
ATOM 830 O O . ASN A 1 117 ? 17.687 6.159 -10.850 1.00 95.81 117 ASN A O 1
ATOM 834 N N . ARG A 1 118 ? 17.358 4.220 -11.943 1.00 97.81 118 ARG A N 1
ATOM 835 C CA . ARG A 1 118 ? 16.311 4.695 -12.856 1.00 97.81 118 ARG A CA 1
ATOM 836 C C . ARG A 1 118 ? 15.307 3.585 -13.111 1.00 97.81 118 ARG A C 1
ATOM 838 O O . ARG A 1 118 ? 15.601 2.624 -13.813 1.00 97.81 118 ARG A O 1
ATOM 845 N N . MET A 1 119 ? 14.097 3.761 -12.610 1.00 98.19 119 MET A N 1
ATOM 846 C CA . MET A 1 119 ? 13.030 2.778 -12.731 1.00 98.19 119 MET A CA 1
ATOM 847 C C . MET A 1 119 ? 12.033 3.217 -13.800 1.00 98.19 119 MET A C 1
ATOM 849 O O . MET A 1 119 ? 11.555 4.352 -13.775 1.00 98.19 119 MET A O 1
ATOM 853 N N . TYR A 1 120 ? 11.702 2.335 -14.742 1.00 98.38 120 TYR A N 1
ATOM 854 C CA . TYR A 1 120 ? 10.604 2.584 -15.676 1.00 98.38 120 TYR A CA 1
ATOM 855 C C . TYR A 1 120 ? 9.316 2.009 -15.090 1.00 98.38 120 TYR A C 1
ATOM 857 O O . TYR A 1 120 ? 9.237 0.802 -14.871 1.00 98.38 120 TYR A O 1
ATOM 865 N N . ILE A 1 121 ? 8.336 2.867 -14.805 1.00 98.56 121 ILE A N 1
ATOM 866 C CA . ILE A 1 121 ? 7.138 2.519 -14.035 1.00 98.56 121 ILE A CA 1
ATOM 867 C C . ILE A 1 121 ? 5.911 2.399 -14.944 1.00 98.56 121 ILE A C 1
ATOM 869 O O . ILE A 1 121 ? 5.671 3.241 -15.814 1.00 98.56 121 ILE A O 1
ATOM 873 N N . TYR A 1 122 ? 5.110 1.375 -14.668 1.00 98.44 122 TYR A N 1
ATOM 874 C CA . TYR A 1 122 ? 3.793 1.093 -15.223 1.00 98.44 122 TYR A CA 1
ATOM 875 C C . TYR A 1 122 ? 2.733 1.135 -14.115 1.00 98.44 122 TYR A C 1
ATOM 877 O O . TYR A 1 122 ? 3.039 0.897 -12.944 1.00 98.44 122 TYR A O 1
ATOM 885 N N . THR A 1 123 ? 1.478 1.396 -14.478 1.00 98.12 123 THR A N 1
ATOM 886 C CA . THR A 1 123 ? 0.330 1.338 -13.562 1.00 98.12 123 THR A CA 1
ATOM 887 C C . THR A 1 123 ? -0.867 0.643 -14.190 1.00 98.12 123 THR A C 1
ATOM 889 O O . THR A 1 123 ? -1.105 0.798 -15.383 1.00 98.12 123 THR A O 1
ATOM 892 N N . ASN A 1 124 ? -1.656 -0.068 -13.390 1.00 97.00 124 ASN A N 1
ATOM 893 C CA . ASN A 1 124 ? -2.959 -0.608 -13.796 1.00 97.00 124 ASN A CA 1
ATOM 894 C C . ASN A 1 124 ? -4.139 0.332 -13.454 1.00 97.00 124 ASN A C 1
ATOM 896 O O . ASN A 1 124 ? -5.302 -0.029 -13.634 1.00 97.00 124 ASN A O 1
ATOM 900 N N . GLY A 1 125 ? -3.860 1.531 -12.925 1.00 95.12 125 GLY A N 1
ATOM 901 C CA . GLY A 1 125 ? -4.878 2.502 -12.517 1.00 95.12 125 GLY A CA 1
ATOM 902 C C . GLY A 1 125 ? -5.604 2.170 -11.208 1.00 95.12 125 GLY A C 1
ATOM 903 O O . GLY A 1 125 ? -6.569 2.858 -10.867 1.00 95.12 125 GLY A O 1
ATOM 904 N N . GLN A 1 126 ? -5.163 1.149 -10.466 1.00 92.38 126 GLN A N 1
ATOM 905 C CA . GLN A 1 126 ? -5.674 0.849 -9.130 1.00 92.38 126 GLN A CA 1
ATOM 906 C C . GLN A 1 126 ? -5.424 2.037 -8.193 1.00 92.38 126 GLN A C 1
ATOM 908 O O . GLN A 1 126 ? -4.340 2.623 -8.168 1.00 92.38 126 GLN A O 1
ATOM 913 N N . ALA A 1 127 ? -6.445 2.404 -7.418 1.00 91.19 127 ALA A N 1
ATOM 914 C CA . ALA A 1 127 ? -6.301 3.444 -6.411 1.00 91.19 127 ALA A CA 1
ATOM 915 C C . ALA A 1 127 ? -5.348 2.981 -5.291 1.00 91.19 127 ALA A C 1
ATOM 917 O O . ALA A 1 127 ? -5.334 1.791 -4.962 1.00 91.19 127 ALA A O 1
ATOM 918 N N . PRO A 1 128 ? -4.589 3.903 -4.673 1.00 90.38 128 PRO A N 1
ATOM 919 C CA . PRO A 1 128 ? -3.811 3.591 -3.485 1.00 90.38 128 PRO A CA 1
ATOM 920 C C . PRO A 1 128 ? -4.677 2.972 -2.378 1.00 90.38 128 PRO A C 1
ATOM 922 O O . PRO A 1 128 ? -5.847 3.352 -2.247 1.00 90.38 128 PRO A O 1
ATOM 925 N N . PRO A 1 129 ? -4.110 2.077 -1.552 1.00 93.62 129 PRO A N 1
ATOM 926 C CA . PRO A 1 129 ? -4.777 1.553 -0.380 1.00 93.62 129 PRO A CA 1
ATOM 927 C C . PRO A 1 129 ? -5.236 2.677 0.539 1.00 93.62 129 PRO A C 1
ATOM 929 O O . PRO A 1 129 ? -4.563 3.701 0.683 1.00 93.62 129 PRO A O 1
ATOM 932 N N . SER A 1 130 ? -6.397 2.495 1.156 1.00 95.31 130 SER A N 1
ATOM 933 C CA . SER A 1 130 ? -6.975 3.503 2.040 1.00 95.31 130 SER A CA 1
ATOM 934 C C . SER A 1 130 ? -7.746 2.866 3.186 1.00 95.31 130 SER A C 1
ATOM 936 O O . SER A 1 130 ? -8.170 1.718 3.098 1.00 95.31 130 SER A O 1
ATOM 938 N N . ALA A 1 131 ? -7.937 3.620 4.264 1.00 96.88 131 ALA A N 1
ATOM 939 C CA . ALA A 1 131 ? -8.922 3.301 5.286 1.00 96.88 131 ALA A CA 1
ATOM 940 C C . ALA A 1 131 ? -10.249 3.971 4.883 1.00 96.88 131 ALA A C 1
ATOM 942 O O . ALA A 1 131 ? -10.312 5.207 4.834 1.00 96.88 131 ALA A O 1
ATOM 943 N N . PRO A 1 132 ? -11.309 3.215 4.534 1.00 96.12 132 PRO A N 1
ATOM 944 C CA . PRO A 1 132 ? -12.600 3.803 4.208 1.00 96.12 132 PRO A CA 1
ATOM 945 C C . PRO A 1 132 ? -13.131 4.615 5.388 1.00 96.12 132 PRO A C 1
ATOM 947 O O . PRO A 1 132 ? -13.102 4.146 6.523 1.00 96.12 132 PRO A O 1
ATOM 950 N N . ALA A 1 133 ? -13.674 5.805 5.121 1.00 97.31 133 ALA A N 1
ATOM 951 C CA . ALA A 1 133 ? -14.205 6.677 6.173 1.00 97.31 133 ALA A CA 1
ATOM 952 C C . ALA A 1 133 ? -15.330 6.017 6.992 1.00 97.31 133 ALA A C 1
ATOM 954 O O . ALA A 1 133 ? -15.511 6.344 8.161 1.00 97.31 133 ALA A O 1
ATOM 955 N N . THR A 1 134 ? -16.080 5.099 6.373 1.00 97.19 134 THR A N 1
ATOM 956 C CA . THR A 1 134 ? -17.163 4.349 7.018 1.00 97.19 134 THR A CA 1
ATOM 957 C C . THR A 1 134 ? -17.151 2.892 6.575 1.00 97.19 134 THR A C 1
ATOM 959 O O . THR A 1 134 ? -16.926 2.609 5.395 1.00 97.19 134 THR A O 1
ATOM 962 N N . VAL A 1 135 ? -17.429 1.984 7.512 1.00 96.56 135 VAL A N 1
ATOM 963 C CA . VAL A 1 135 ? -17.629 0.548 7.277 1.00 96.56 135 VAL A CA 1
ATOM 964 C C . VAL A 1 135 ? -18.856 0.099 8.069 1.00 96.56 135 VAL A C 1
ATOM 966 O O . VAL A 1 135 ? -18.795 -0.180 9.263 1.00 96.56 135 VAL A O 1
ATOM 969 N N . GLY A 1 136 ? -20.017 0.078 7.414 1.00 94.44 136 GLY A N 1
ATOM 970 C CA . GLY A 1 136 ? -21.286 -0.109 8.122 1.00 94.44 136 GLY A CA 1
ATOM 971 C C . GLY A 1 136 ? -21.541 1.035 9.110 1.00 94.44 136 GLY A C 1
ATOM 972 O O . GLY A 1 136 ? -21.629 2.184 8.690 1.00 94.44 136 GLY A O 1
ATOM 973 N N . GLU A 1 137 ? -21.662 0.707 10.397 1.00 94.56 137 GLU A N 1
ATOM 974 C CA . GLU A 1 137 ? -21.868 1.659 11.511 1.00 94.56 137 GLU A CA 1
ATOM 975 C C . GLU A 1 137 ? -20.546 2.147 12.135 1.00 94.56 137 GLU A C 1
ATOM 977 O O . GLU A 1 137 ? -20.543 2.940 13.073 1.00 94.56 137 GLU A O 1
ATOM 982 N N . TRP A 1 138 ? -19.410 1.687 11.606 1.00 97.88 138 TRP A N 1
ATOM 983 C CA . TRP A 1 138 ? -18.089 2.061 12.089 1.00 97.88 138 TRP A CA 1
ATOM 984 C C . TRP A 1 138 ? -17.553 3.273 11.334 1.00 97.88 138 TRP A C 1
ATOM 986 O O . TRP A 1 138 ? -17.519 3.280 10.101 1.00 97.88 138 TRP A O 1
ATOM 996 N N . GLU A 1 139 ? -17.076 4.272 12.070 1.00 98.38 139 GLU A N 1
ATOM 997 C CA . GLU A 1 139 ? -16.435 5.473 11.533 1.00 98.38 139 GLU A CA 1
ATOM 998 C C . GLU A 1 139 ? -14.923 5.431 11.756 1.00 98.38 139 GLU A C 1
ATOM 1000 O O . GLU A 1 139 ? -14.459 5.191 12.875 1.00 98.38 139 GLU A O 1
ATOM 1005 N N . TYR A 1 140 ? -14.151 5.709 10.702 1.00 98.50 140 TYR A N 1
ATOM 1006 C CA . TYR A 1 140 ? -12.696 5.821 10.790 1.00 98.50 140 TYR A CA 1
ATOM 1007 C C . TYR A 1 140 ? -12.300 7.025 11.647 1.00 98.50 140 TYR A C 1
ATOM 1009 O O . TYR A 1 140 ? -12.712 8.153 11.374 1.00 98.50 140 TYR A O 1
ATOM 1017 N N . GLN A 1 141 ? -11.482 6.787 12.670 1.00 98.31 141 GLN A N 1
ATOM 1018 C CA . GLN A 1 141 ? -11.035 7.808 13.619 1.00 98.31 141 GLN A CA 1
ATOM 1019 C C . GLN A 1 141 ? -9.642 8.360 13.295 1.00 98.31 141 GLN A C 1
ATOM 1021 O O . GLN A 1 141 ? -9.279 9.423 13.796 1.00 98.31 141 GLN A O 1
ATOM 1026 N N . GLY A 1 142 ? -8.872 7.673 12.448 1.00 98.00 142 GLY A N 1
ATOM 1027 C CA . GLY A 1 142 ? -7.515 8.067 12.069 1.00 98.00 142 GLY A CA 1
ATOM 1028 C C . GLY A 1 142 ? -6.465 7.005 12.391 1.00 98.00 142 GLY A C 1
ATOM 1029 O O . GLY A 1 142 ? -6.767 5.932 12.926 1.00 98.00 142 GLY A O 1
ATOM 1030 N N . CYS A 1 143 ? -5.214 7.337 12.080 1.00 98.56 143 CYS A N 1
ATOM 1031 C CA . CYS A 1 143 ? -4.049 6.571 12.507 1.00 98.56 143 CYS A CA 1
ATOM 1032 C C . CYS A 1 143 ? -3.662 6.934 13.947 1.00 98.56 143 CYS A C 1
ATOM 1034 O O . CYS A 1 143 ? -3.463 8.109 14.258 1.00 98.56 143 CYS A O 1
ATOM 1036 N N . TYR A 1 144 ? -3.534 5.939 14.822 1.00 98.38 144 TYR A N 1
ATOM 1037 C CA . TYR A 1 144 ? -3.202 6.114 16.237 1.00 98.38 144 TYR A CA 1
ATOM 1038 C C . TYR A 1 144 ? -1.889 5.418 16.585 1.00 98.38 144 TYR A C 1
ATOM 1040 O O . TYR A 1 144 ? -1.581 4.350 16.059 1.00 98.38 144 TYR A O 1
ATOM 1048 N N . THR A 1 145 ? -1.107 6.011 17.482 1.00 98.06 145 THR A N 1
ATOM 1049 C CA . THR A 1 145 ? -0.004 5.306 18.140 1.00 98.06 145 THR A CA 1
ATOM 1050 C C . THR A 1 145 ? -0.540 4.218 19.059 1.00 98.06 145 THR A C 1
ATOM 1052 O O . THR A 1 145 ? -1.581 4.394 19.685 1.00 98.06 145 THR A O 1
ATOM 1055 N N . ASP A 1 146 ? 0.191 3.112 19.148 1.00 97.25 146 ASP A N 1
ATOM 1056 C CA . ASP A 1 146 ? -0.068 2.038 20.100 1.00 97.25 146 ASP A CA 1
ATOM 1057 C C . ASP A 1 146 ? 1.191 1.706 20.910 1.00 97.25 146 ASP A C 1
ATOM 1059 O O . ASP A 1 146 ? 2.311 2.081 20.551 1.00 97.25 146 ASP A O 1
ATOM 1063 N N . PHE A 1 147 ? 0.996 1.015 22.032 1.00 93.31 147 PHE A N 1
ATOM 1064 C CA . PHE A 1 147 ? 2.041 0.571 22.952 1.00 93.31 147 PHE A CA 1
ATOM 1065 C C . PHE A 1 147 ? 2.905 1.714 23.522 1.00 93.31 147 PHE A C 1
ATOM 1067 O O . PHE A 1 147 ? 4.070 1.532 23.897 1.00 93.31 147 PHE A O 1
ATOM 1074 N N . GLU A 1 148 ? 2.335 2.916 23.638 1.00 88.44 148 GLU A N 1
ATOM 1075 C CA . GLU A 1 148 ? 3.013 4.047 24.263 1.00 88.44 148 GLU A CA 1
ATOM 1076 C C . GLU A 1 148 ? 3.271 3.783 25.749 1.00 88.44 148 GLU A C 1
ATOM 1078 O O . GLU A 1 148 ? 2.375 3.408 26.506 1.00 88.44 148 GLU A O 1
ATOM 1083 N N . ASN A 1 149 ? 4.518 3.996 26.185 1.00 87.81 149 ASN A N 1
ATOM 1084 C CA . ASN A 1 149 ? 4.957 3.733 27.559 1.00 87.81 149 ASN A CA 1
ATOM 1085 C C . ASN A 1 149 ? 4.595 2.314 28.044 1.00 87.81 149 ASN A C 1
ATOM 1087 O O . ASN A 1 149 ? 4.215 2.133 29.199 1.00 87.81 149 ASN A O 1
ATOM 1091 N N . GLN A 1 150 ? 4.712 1.314 27.158 1.00 90.44 150 GLN A N 1
ATOM 1092 C CA . GLN A 1 150 ? 4.393 -0.099 27.427 1.00 90.44 150 GLN A CA 1
ATOM 1093 C C . GLN A 1 150 ? 2.908 -0.367 27.725 1.00 90.44 150 GLN A C 1
ATOM 1095 O O . GLN A 1 150 ? 2.563 -1.408 28.281 1.00 90.44 150 GLN A O 1
ATOM 1100 N N . THR A 1 151 ? 2.019 0.557 27.356 1.00 94.31 151 THR A N 1
ATOM 1101 C CA . THR A 1 151 ? 0.569 0.414 27.524 1.00 94.31 151 THR A CA 1
ATOM 1102 C C . THR A 1 151 ? -0.093 0.377 26.155 1.00 94.31 151 THR A C 1
ATOM 1104 O O . THR A 1 151 ? 0.090 1.304 25.368 1.00 94.31 151 THR A O 1
ATOM 1107 N N . ARG A 1 152 ? -0.859 -0.680 25.867 1.00 96.44 152 ARG A N 1
ATOM 1108 C CA . ARG A 1 152 ? -1.658 -0.789 24.637 1.00 96.44 152 ARG A CA 1
ATOM 1109 C C . ARG A 1 152 ? -2.843 0.178 24.669 1.00 96.44 152 ARG A C 1
ATOM 1111 O O . ARG A 1 152 ? -3.452 0.369 25.720 1.00 96.44 152 ARG A O 1
ATOM 1118 N N . THR A 1 153 ? -3.186 0.733 23.517 1.00 97.69 153 THR A N 1
ATOM 1119 C CA . THR A 1 153 ? -4.329 1.622 23.308 1.00 97.69 153 THR A CA 1
ATOM 1120 C C . THR A 1 153 ? -5.644 0.865 23.446 1.00 97.69 153 THR A C 1
ATOM 1122 O O . THR A 1 153 ? -6.566 1.370 24.082 1.00 97.69 153 THR A O 1
ATOM 1125 N N . LEU A 1 154 ? -5.704 -0.357 22.907 1.00 98.00 154 LEU A N 1
ATOM 1126 C CA . LEU A 1 154 ? -6.817 -1.301 23.024 1.00 98.00 154 LEU A CA 1
ATOM 1127 C C . LEU A 1 154 ? -6.300 -2.609 23.641 1.00 98.00 154 LEU A C 1
ATOM 1129 O O . LEU A 1 154 ? -5.244 -3.099 23.251 1.00 98.00 154 LEU A O 1
ATOM 1133 N N . LEU A 1 155 ? -7.011 -3.184 24.616 1.00 96.00 155 LEU A N 1
ATOM 1134 C CA . LEU A 1 155 ? -6.496 -4.335 25.381 1.00 96.00 155 LEU A CA 1
ATOM 1135 C C . LEU A 1 155 ? -6.854 -5.696 24.795 1.00 96.00 155 LEU A C 1
ATOM 1137 O O . LEU A 1 155 ? -6.178 -6.684 25.093 1.00 96.00 155 LEU A O 1
ATOM 1141 N N . ARG A 1 156 ? -7.942 -5.785 24.029 1.00 97.38 156 ARG A N 1
ATOM 1142 C CA . ARG A 1 156 ? -8.486 -7.073 23.617 1.00 97.38 156 ARG A CA 1
ATOM 1143 C C . ARG A 1 156 ? -8.063 -7.402 22.197 1.00 97.38 156 ARG A C 1
ATOM 1145 O O . ARG A 1 156 ? -8.715 -6.984 21.254 1.00 97.38 156 ARG A O 1
ATOM 1152 N N . VAL A 1 157 ? -7.020 -8.206 22.035 1.00 97.00 157 VAL A N 1
ATOM 1153 C CA . VAL A 1 157 ? -6.771 -8.863 20.746 1.00 97.00 157 VAL A CA 1
ATOM 1154 C C . VAL A 1 157 ? -7.835 -9.937 20.502 1.00 97.00 157 VAL A C 1
ATOM 1156 O O . VAL A 1 157 ? -8.209 -10.665 21.429 1.00 97.00 157 VAL A O 1
ATOM 1159 N N . ILE A 1 158 ? -8.336 -10.028 19.272 1.00 97.25 158 ILE A N 1
ATOM 1160 C CA . ILE A 1 158 ? -9.253 -11.090 18.853 1.00 97.25 158 ILE A CA 1
ATOM 1161 C C . ILE A 1 158 ? -8.654 -11.911 17.715 1.00 97.25 158 ILE A C 1
ATOM 1163 O O . ILE A 1 158 ? -7.991 -11.390 16.820 1.00 97.25 158 ILE A O 1
ATOM 1167 N N . GLU A 1 159 ? -8.930 -13.210 17.740 1.00 95.62 159 GLU A N 1
ATOM 1168 C CA . GLU A 1 159 ? -8.537 -14.132 16.679 1.00 95.62 159 GLU A CA 1
ATOM 1169 C C . GLU A 1 159 ? -9.567 -14.081 15.548 1.00 95.62 159 GLU A C 1
ATOM 1171 O O . GLU A 1 159 ? -10.744 -14.406 15.735 1.00 95.62 159 GLU A O 1
ATOM 1176 N N . LEU A 1 160 ? -9.126 -13.688 14.356 1.00 94.81 160 LEU A N 1
ATOM 1177 C CA . LEU A 1 160 ? -9.975 -13.679 13.170 1.00 94.81 160 LEU A CA 1
ATOM 1178 C C . LEU A 1 160 ? -9.980 -15.060 12.503 1.00 94.81 160 LEU A C 1
ATOM 1180 O O . LEU A 1 160 ? -8.971 -15.754 12.423 1.00 94.81 160 LEU A O 1
ATOM 1184 N N . SER A 1 161 ? -11.131 -15.453 11.953 1.00 88.75 161 SER A N 1
ATOM 1185 C CA . SER A 1 161 ? -11.285 -16.739 11.242 1.00 88.75 161 SER A CA 1
ATOM 1186 C C . SER A 1 161 ? -10.535 -16.827 9.900 1.00 88.75 161 SER A C 1
ATOM 1188 O O . SER A 1 161 ? -10.497 -17.889 9.278 1.00 88.75 161 SER A O 1
ATOM 1190 N N . GLY A 1 162 ? -9.954 -15.719 9.443 1.00 92.06 162 GLY A N 1
ATOM 1191 C CA . GLY A 1 162 ? -9.242 -15.580 8.181 1.00 92.06 162 GLY A CA 1
ATOM 1192 C C . GLY A 1 162 ? -8.327 -14.352 8.204 1.00 92.06 162 GLY A C 1
ATOM 1193 O O . GLY A 1 162 ? -8.197 -13.712 9.248 1.00 92.06 162 GLY A O 1
ATOM 1194 N N . PRO A 1 163 ? -7.684 -14.017 7.072 1.00 94.31 163 PRO A N 1
ATOM 1195 C CA . PRO A 1 163 ? -6.777 -12.880 7.013 1.00 94.31 163 PRO A CA 1
ATOM 1196 C C . PRO A 1 163 ? -7.531 -11.572 7.280 1.00 94.31 163 PRO A C 1
ATOM 1198 O O . PRO A 1 163 ? -8.660 -11.392 6.817 1.00 94.31 163 PRO A O 1
ATOM 1201 N N . ALA A 1 164 ? -6.901 -10.668 8.030 1.00 96.81 164 ALA A N 1
ATOM 1202 C CA . ALA A 1 164 ? -7.543 -9.440 8.472 1.00 96.81 164 ALA A CA 1
ATOM 1203 C C . ALA A 1 164 ? -7.928 -8.528 7.301 1.00 96.81 164 ALA A C 1
ATOM 1205 O O . ALA A 1 164 ? -7.140 -8.281 6.391 1.00 96.81 164 ALA A O 1
ATOM 1206 N N . THR A 1 165 ? -9.143 -8.005 7.383 1.00 97.88 165 THR A N 1
ATOM 1207 C CA . THR A 1 165 ? -9.689 -6.859 6.643 1.00 97.88 165 THR A CA 1
ATOM 1208 C C . THR A 1 165 ? -10.336 -5.918 7.654 1.00 97.88 165 THR A C 1
ATOM 1210 O O . THR A 1 165 ? -10.673 -6.343 8.772 1.00 97.88 165 THR A O 1
ATOM 1213 N N . ILE A 1 166 ? -10.572 -4.669 7.259 1.00 98.38 166 ILE A N 1
ATOM 1214 C CA . ILE A 1 166 ? -11.270 -3.694 8.101 1.00 98.38 166 ILE A CA 1
ATOM 1215 C C . ILE A 1 166 ? -12.665 -4.219 8.472 1.00 98.38 166 ILE A C 1
ATOM 1217 O O . ILE A 1 166 ? -13.057 -4.169 9.639 1.00 98.38 166 ILE A O 1
ATOM 1221 N N . GLU A 1 167 ? -13.388 -4.818 7.523 1.00 98.00 167 GLU A N 1
ATOM 1222 C CA . GLU A 1 167 ? -14.714 -5.405 7.737 1.00 98.00 167 GLU A CA 1
ATOM 1223 C C . GLU A 1 167 ? -14.676 -6.558 8.739 1.00 98.00 167 GLU A C 1
ATOM 1225 O O . GLU A 1 167 ? -15.514 -6.628 9.636 1.00 98.00 167 GLU A O 1
ATOM 1230 N N . THR A 1 168 ? -13.711 -7.474 8.616 1.00 97.94 168 THR A N 1
ATOM 1231 C CA . THR A 1 168 ? -13.624 -8.618 9.536 1.00 97.94 168 THR A CA 1
ATOM 1232 C C . THR A 1 168 ? -13.271 -8.194 10.955 1.00 97.94 168 THR A C 1
ATOM 1234 O O . THR A 1 168 ? -13.810 -8.770 11.897 1.00 97.94 168 THR A O 1
ATOM 1237 N N . CYS A 1 169 ? -12.405 -7.188 11.120 1.00 98.44 169 CYS A N 1
ATOM 1238 C CA . CYS A 1 169 ? -12.012 -6.729 12.447 1.00 98.44 169 CYS A CA 1
ATOM 1239 C C . CYS A 1 169 ? -13.146 -5.962 13.130 1.00 98.44 169 CYS A C 1
ATOM 1241 O O . CYS A 1 169 ? -13.534 -6.302 14.244 1.00 98.44 169 CYS A O 1
ATOM 1243 N N . THR A 1 170 ? -13.748 -4.994 12.434 1.00 98.25 170 THR A N 1
ATOM 1244 C CA . THR A 1 170 ? -14.895 -4.232 12.956 1.00 98.25 170 THR A CA 1
ATOM 1245 C C . THR A 1 170 ? -16.083 -5.142 13.282 1.00 98.25 170 THR A C 1
ATOM 1247 O O . THR A 1 170 ? -16.655 -5.049 14.366 1.00 98.25 170 THR A O 1
ATOM 1250 N N . ALA A 1 171 ? -16.417 -6.102 12.412 1.00 96.88 171 ALA A N 1
ATOM 1251 C CA . ALA A 1 171 ? -17.456 -7.090 12.702 1.00 96.88 171 ALA A CA 1
ATOM 1252 C C . ALA A 1 171 ? -17.101 -7.994 13.897 1.00 96.88 171 ALA A C 1
ATOM 1254 O O . ALA A 1 171 ? -17.978 -8.312 14.702 1.00 96.88 171 ALA A O 1
ATOM 1255 N N . GLY A 1 172 ? -15.831 -8.388 14.026 1.00 96.81 172 GLY A N 1
ATOM 1256 C CA . GLY A 1 172 ? -15.327 -9.184 15.144 1.00 96.81 172 GLY A CA 1
ATOM 1257 C C . GLY A 1 172 ? -15.445 -8.448 16.477 1.00 96.81 172 GLY A C 1
ATOM 1258 O O . GLY A 1 172 ? -16.100 -8.951 17.390 1.00 96.81 172 GLY A O 1
ATOM 1259 N N . CYS A 1 173 ? -14.915 -7.225 16.567 1.00 97.75 173 CYS A N 1
ATOM 1260 C CA . CYS A 1 173 ? -15.026 -6.400 17.772 1.00 97.75 173 CYS A CA 1
ATOM 1261 C C . CYS A 1 173 ? -16.485 -6.134 18.142 1.00 97.75 173 CYS A C 1
ATOM 1263 O O . CYS A 1 173 ? -16.850 -6.258 19.311 1.00 97.75 173 CYS A O 1
ATOM 1265 N N . LYS A 1 174 ? -17.347 -5.893 17.145 1.00 96.25 174 LYS A N 1
ATOM 1266 C CA . LYS A 1 174 ? -18.787 -5.762 17.374 1.00 96.25 174 LYS A CA 1
ATOM 1267 C C . LYS A 1 174 ? -19.396 -7.012 18.005 1.00 96.25 174 LYS A C 1
ATOM 1269 O O . LYS A 1 174 ? -20.224 -6.910 18.906 1.00 96.25 174 LYS A O 1
ATOM 1274 N N . SER A 1 175 ? -19.021 -8.196 17.518 1.00 95.06 175 SER A N 1
ATOM 1275 C CA . SER A 1 175 ? -19.558 -9.466 18.018 1.00 95.06 175 SER A CA 1
ATOM 1276 C C . SER A 1 175 ? -19.123 -9.786 19.451 1.00 95.06 175 SER A C 1
ATOM 1278 O O . SER A 1 175 ? -19.876 -10.431 20.177 1.00 95.06 175 SER A O 1
ATOM 1280 N N . GLU A 1 176 ? -17.965 -9.271 19.869 1.00 94.00 176 GLU A N 1
ATOM 1281 C CA . GLU A 1 176 ? -17.463 -9.342 21.247 1.00 94.00 176 GLU A CA 1
ATOM 1282 C C . GLU A 1 176 ? -18.018 -8.208 22.135 1.00 94.00 176 GLU A C 1
ATOM 1284 O O . GLU A 1 176 ? -17.742 -8.172 23.329 1.00 94.00 176 GLU A O 1
ATOM 1289 N N . GLY A 1 177 ? -18.830 -7.300 21.576 1.00 93.19 177 GLY A N 1
ATOM 1290 C CA . GLY A 1 177 ? -19.487 -6.217 22.310 1.00 93.19 177 GLY A CA 1
ATOM 1291 C C . GLY A 1 177 ? -18.638 -4.962 22.514 1.00 93.19 177 GLY A C 1
ATOM 1292 O O . GLY A 1 177 ? -19.018 -4.123 23.324 1.00 93.19 177 GLY A O 1
ATOM 1293 N N . HIS A 1 178 ? -17.528 -4.815 21.787 1.00 95.69 178 HIS A N 1
ATOM 1294 C CA . HIS A 1 178 ? -16.637 -3.663 21.898 1.00 95.69 178 HIS A CA 1
ATOM 1295 C C . HIS A 1 178 ? -16.976 -2.560 20.895 1.00 95.69 178 HIS A C 1
ATOM 1297 O O . HIS A 1 178 ? -17.304 -2.835 19.739 1.00 95.69 178 HIS A O 1
ATOM 1303 N N . ARG A 1 179 ? -16.825 -1.301 21.319 1.00 96.12 179 ARG A N 1
ATOM 1304 C CA . ARG A 1 179 ? -17.104 -0.119 20.477 1.00 96.12 179 ARG A CA 1
ATOM 1305 C C . ARG A 1 179 ? -15.908 0.427 19.696 1.00 96.12 179 ARG A C 1
ATOM 1307 O O . ARG A 1 179 ? -16.111 1.198 18.766 1.00 96.12 179 ARG A O 1
ATOM 1314 N N . PHE A 1 180 ? -14.678 0.074 20.061 1.00 98.12 180 PHE A N 1
ATOM 1315 C CA . PHE A 1 180 ? -13.477 0.398 19.291 1.00 98.12 180 PHE A CA 1
ATOM 1316 C C . PHE A 1 180 ? -12.905 -0.852 18.635 1.00 98.12 180 PHE A C 1
ATOM 1318 O O . PHE A 1 180 ? -12.871 -1.923 19.242 1.00 98.12 180 PHE A O 1
ATOM 1325 N N . ALA A 1 181 ? -12.420 -0.674 17.410 1.00 98.50 181 ALA A N 1
ATOM 1326 C CA . ALA A 1 181 ? -11.681 -1.662 16.643 1.00 98.50 181 ALA A CA 1
ATOM 1327 C C . ALA A 1 181 ? -10.427 -0.991 16.077 1.00 98.50 181 ALA A C 1
ATOM 1329 O O . ALA A 1 181 ? -10.513 0.067 15.459 1.00 98.50 181 ALA A O 1
ATOM 1330 N N . GLY A 1 182 ? -9.263 -1.583 16.293 1.00 98.38 182 GLY A N 1
ATOM 1331 C CA . GLY A 1 182 ? -7.977 -1.092 15.823 1.00 98.38 182 GLY A CA 1
ATOM 1332 C C . GLY A 1 182 ? -7.239 -2.197 15.086 1.00 98.38 182 GLY A C 1
ATOM 1333 O O . GLY A 1 182 ? -7.076 -3.294 15.614 1.00 98.38 182 GLY A O 1
ATOM 1334 N N . LEU A 1 183 ? -6.803 -1.910 13.864 1.00 98.56 183 LEU A N 1
ATOM 1335 C CA . LEU A 1 183 ? -6.033 -2.850 13.056 1.00 98.56 183 LEU A CA 1
ATOM 1336 C C . LEU A 1 183 ? -4.551 -2.493 13.136 1.00 98.56 183 LEU A C 1
ATOM 1338 O O . LEU A 1 183 ? -4.202 -1.337 12.893 1.00 98.56 183 LEU A O 1
ATOM 1342 N N . GLU A 1 184 ? -3.704 -3.468 13.470 1.00 98.12 184 GLU A N 1
ATOM 1343 C CA . GLU A 1 184 ? -2.251 -3.297 13.611 1.00 98.12 184 GLU A CA 1
ATOM 1344 C C . GLU A 1 184 ? -1.495 -4.272 12.700 1.00 98.12 184 GLU A C 1
ATOM 1346 O O . GLU A 1 184 ? -1.936 -5.396 12.439 1.00 98.12 184 GLU A O 1
ATOM 1351 N N . TYR A 1 185 ? -0.321 -3.846 12.227 1.00 96.75 185 TYR A N 1
ATOM 1352 C CA . TYR A 1 185 ? 0.654 -4.708 11.555 1.00 96.75 185 TYR A CA 1
ATOM 1353 C C . TYR A 1 185 ? 0.112 -5.493 10.340 1.00 96.75 185 TYR A C 1
ATOM 1355 O O . TYR A 1 185 ? 0.608 -6.566 9.995 1.00 96.75 185 TYR A O 1
ATOM 1363 N N . GLY A 1 186 ? -0.931 -4.974 9.684 1.00 96.31 186 GLY A N 1
ATOM 1364 C CA . GLY A 1 186 ? -1.577 -5.591 8.525 1.00 96.31 186 GLY A CA 1
ATOM 1365 C C . GLY A 1 186 ? -2.444 -6.820 8.833 1.00 96.31 186 GLY A C 1
ATOM 1366 O O . GLY A 1 186 ? -3.171 -7.277 7.952 1.00 96.31 186 GLY A O 1
ATOM 1367 N N . GLY A 1 187 ? -2.394 -7.371 10.046 1.00 96.31 187 GLY A N 1
ATOM 1368 C CA . GLY A 1 187 ? -2.975 -8.682 10.355 1.00 96.31 187 GLY A CA 1
ATOM 1369 C C . GLY A 1 187 ? -3.644 -8.805 11.720 1.00 96.31 187 GLY A C 1
ATOM 1370 O O . GLY A 1 187 ? -4.435 -9.726 11.911 1.00 96.31 187 GLY A O 1
ATOM 1371 N N . GLU A 1 188 ? -3.353 -7.907 12.656 1.00 97.56 188 GLU A N 1
ATOM 1372 C CA . GLU A 1 188 ? -3.875 -7.974 14.017 1.00 97.56 188 GLU A CA 1
ATOM 1373 C C . GLU A 1 188 ? -5.170 -7.171 14.146 1.00 97.56 188 GLU A C 1
ATOM 1375 O O . GLU A 1 188 ? -5.353 -6.140 13.492 1.00 97.56 188 GLU A O 1
ATOM 1380 N N . CYS A 1 189 ? -6.064 -7.641 15.015 1.00 98.56 189 CYS A N 1
ATOM 1381 C CA . CYS A 1 189 ? -7.309 -6.962 15.340 1.00 98.56 189 CYS A CA 1
ATOM 1382 C C . CYS A 1 189 ? -7.431 -6.791 16.851 1.00 98.56 189 CYS A C 1
ATOM 1384 O O . CYS A 1 189 ? -7.482 -7.767 17.603 1.00 98.56 189 CYS A O 1
ATOM 1386 N N . TRP A 1 190 ? -7.494 -5.535 17.270 1.00 98.38 190 TRP A N 1
ATOM 1387 C CA . TRP A 1 190 ? -7.587 -5.110 18.653 1.00 98.38 190 TRP A CA 1
ATOM 1388 C C . TRP A 1 190 ? -8.933 -4.437 18.901 1.00 98.38 190 TRP A C 1
ATOM 1390 O O . TRP A 1 190 ? -9.411 -3.663 18.080 1.00 98.38 190 TRP A O 1
ATOM 1400 N N . CYS A 1 191 ? -9.532 -4.704 20.050 1.00 98.38 191 CYS A N 1
ATOM 1401 C CA . CYS A 1 191 ? -10.838 -4.213 20.448 1.00 98.38 191 CYS A CA 1
ATOM 1402 C C . CYS A 1 191 ? -10.775 -3.584 21.843 1.00 98.38 191 CYS A C 1
ATOM 1404 O O . CYS A 1 191 ? -9.904 -3.900 22.663 1.00 98.38 191 CYS A O 1
ATOM 1406 N N . GLY A 1 192 ? -11.725 -2.705 22.133 1.00 96.81 192 GLY A N 1
ATOM 1407 C CA . GLY A 1 192 ? -11.898 -2.151 23.470 1.00 96.81 192 GLY A CA 1
ATOM 1408 C C . GLY A 1 192 ? -13.057 -1.173 23.549 1.00 96.81 192 GLY A C 1
ATOM 1409 O O . GLY A 1 192 ? -13.693 -0.859 22.543 1.00 96.81 192 GLY A O 1
ATOM 1410 N N . ASP A 1 193 ? -13.315 -0.680 24.756 1.00 95.12 193 ASP A N 1
ATOM 1411 C CA . ASP A 1 193 ? -14.410 0.262 25.019 1.00 95.12 193 ASP A CA 1
ATOM 1412 C C . ASP A 1 193 ? -13.945 1.685 25.321 1.00 95.12 193 ASP A C 1
ATOM 1414 O O . ASP A 1 193 ? -14.732 2.634 25.334 1.00 95.12 193 ASP A O 1
ATOM 1418 N N . GLU A 1 194 ? -12.638 1.843 25.475 1.00 94.12 194 GLU A N 1
ATOM 1419 C CA . GLU A 1 194 ? -11.946 3.098 25.694 1.00 94.12 194 GLU A CA 1
ATOM 1420 C C . GLU A 1 194 ? -10.528 3.021 25.122 1.00 94.12 194 GLU A C 1
ATOM 1422 O O . GLU A 1 194 ? -10.001 1.936 24.872 1.00 94.12 194 GLU A O 1
ATOM 1427 N N . LEU A 1 195 ? -9.920 4.189 24.911 1.00 95.75 195 LEU A N 1
ATOM 1428 C CA . LEU A 1 195 ? -8.526 4.315 24.494 1.00 95.75 195 LEU A CA 1
ATOM 1429 C C . LEU A 1 195 ? -7.679 4.579 25.740 1.00 95.75 195 LEU A C 1
ATOM 1431 O O . LEU A 1 195 ? -7.801 5.640 26.354 1.00 95.75 195 LEU A O 1
ATOM 1435 N N . LEU A 1 196 ? -6.838 3.621 26.126 1.00 95.56 196 LEU A N 1
ATOM 1436 C CA . LEU A 1 196 ? -6.073 3.696 27.380 1.00 95.56 196 LEU A CA 1
ATOM 1437 C C . LEU A 1 196 ? -4.776 4.501 27.270 1.00 95.56 196 LEU A C 1
ATOM 1439 O O . LEU A 1 196 ? -4.273 5.032 28.261 1.00 95.56 196 LEU A O 1
ATOM 1443 N N . SER A 1 197 ? -4.210 4.555 26.071 1.00 94.62 197 SER A N 1
ATOM 1444 C CA . SER A 1 197 ? -2.938 5.202 25.767 1.00 94.62 197 SER A CA 1
ATOM 1445 C C . SER A 1 197 ? -2.897 5.617 24.296 1.00 94.62 197 SER A C 1
ATOM 1447 O O . SER A 1 197 ? -3.819 5.325 23.527 1.00 94.62 197 SER A O 1
ATOM 1449 N N . GLY A 1 198 ? -1.806 6.271 23.899 1.00 90.19 198 GLY A N 1
ATOM 1450 C CA . GLY A 1 198 ? -1.600 6.690 22.521 1.00 90.19 198 GLY A CA 1
ATOM 1451 C C . GLY A 1 198 ? -2.463 7.879 22.114 1.00 90.19 198 GLY A C 1
ATOM 1452 O O . GLY A 1 198 ? -3.202 8.471 22.907 1.00 90.19 198 GLY A O 1
ATOM 1453 N N . GLY A 1 199 ? -2.344 8.257 20.849 1.00 95.81 199 GLY A N 1
ATOM 1454 C CA . GLY A 1 199 ? -3.102 9.349 20.263 1.00 95.81 199 GLY A CA 1
ATOM 1455 C C . GLY A 1 199 ? -2.961 9.413 18.745 1.00 95.81 199 GLY A C 1
ATOM 1456 O O . GLY A 1 199 ? -2.200 8.641 18.159 1.00 95.81 199 GLY A O 1
ATOM 1457 N N . PRO A 1 200 ? -3.691 10.339 18.097 1.00 97.81 200 PRO A N 1
ATOM 1458 C CA . PRO A 1 200 ? -3.612 10.522 16.655 1.00 97.81 200 PRO A CA 1
ATOM 1459 C C . PRO A 1 200 ? -2.181 10.830 16.198 1.00 97.81 200 PRO A C 1
ATOM 1461 O O . PRO A 1 200 ? -1.498 11.665 16.796 1.00 97.81 200 PRO A O 1
ATOM 1464 N N . THR A 1 201 ? -1.755 10.207 15.103 1.00 97.81 201 THR A N 1
ATOM 1465 C CA . THR A 1 201 ? -0.458 10.429 14.452 1.00 97.81 201 THR A CA 1
ATOM 1466 C C . THR A 1 201 ? -0.617 10.575 12.934 1.00 97.81 201 THR A C 1
ATOM 1468 O O . THR A 1 201 ? -1.730 10.662 12.415 1.00 97.81 201 THR A O 1
ATOM 1471 N N . ALA A 1 202 ? 0.490 10.682 12.198 1.00 96.81 202 ALA A N 1
ATOM 1472 C CA . ALA A 1 202 ? 0.466 10.819 10.750 1.00 96.81 202 ALA A CA 1
ATOM 1473 C C . ALA A 1 202 ? -0.101 9.561 10.069 1.00 96.81 202 ALA A C 1
ATOM 1475 O O . ALA A 1 202 ? 0.360 8.451 10.319 1.00 96.81 202 ALA A O 1
ATOM 1476 N N . GLU A 1 203 ? -1.026 9.749 9.121 1.00 94.88 203 GLU A N 1
ATOM 1477 C CA . GLU A 1 203 ? -1.639 8.666 8.327 1.00 94.88 203 GLU A CA 1
ATOM 1478 C C . GLU A 1 203 ? -0.603 7.757 7.644 1.00 94.88 203 GLU A C 1
ATOM 1480 O O . GLU A 1 203 ? -0.807 6.554 7.516 1.00 94.88 203 GLU A O 1
ATOM 1485 N N . SER A 1 204 ? 0.548 8.315 7.253 1.00 91.69 204 SER A N 1
ATOM 1486 C CA . SER A 1 204 ? 1.650 7.563 6.643 1.00 91.69 204 SER A CA 1
ATOM 1487 C C . SER A 1 204 ? 2.275 6.514 7.566 1.00 91.69 204 SER A C 1
ATOM 1489 O O . SER A 1 204 ? 2.960 5.621 7.081 1.00 91.69 204 SER A O 1
ATOM 1491 N N . GLU A 1 205 ? 2.081 6.615 8.883 1.00 95.50 205 GLU A N 1
ATOM 1492 C CA . GLU A 1 205 ? 2.582 5.629 9.845 1.00 95.50 205 GLU A CA 1
ATOM 1493 C C . GLU A 1 205 ? 1.687 4.378 9.907 1.00 95.50 205 GLU A C 1
ATOM 1495 O O . GLU A 1 205 ? 2.153 3.320 10.320 1.00 95.50 205 GLU A O 1
ATOM 1500 N N . CYS A 1 206 ? 0.445 4.468 9.415 1.00 96.81 206 CYS A N 1
ATOM 1501 C CA . CYS A 1 206 ? -0.472 3.340 9.251 1.00 96.81 206 CYS A CA 1
ATOM 1502 C C . CYS A 1 206 ? -0.464 2.782 7.816 1.00 96.81 206 CYS A C 1
ATOM 1504 O O . CYS A 1 206 ? -1.467 2.280 7.341 1.00 96.81 206 CYS A O 1
ATOM 1506 N N . ALA A 1 207 ? 0.634 2.880 7.068 1.00 92.75 207 ALA A N 1
ATOM 1507 C CA . ALA A 1 207 ? 0.633 2.518 5.648 1.00 92.75 207 ALA A CA 1
ATOM 1508 C C . ALA A 1 207 ? 0.699 1.001 5.351 1.00 92.75 207 ALA A C 1
ATOM 1510 O O . ALA A 1 207 ? 0.830 0.629 4.183 1.00 92.75 207 ALA A O 1
ATOM 1511 N N . MET A 1 208 ? 0.633 0.109 6.352 1.00 94.56 208 MET A N 1
ATOM 1512 C CA . MET A 1 208 ? 0.623 -1.335 6.087 1.00 94.56 208 MET A CA 1
ATOM 1513 C C . MET A 1 208 ? -0.741 -1.766 5.562 1.00 94.56 208 MET A C 1
ATOM 1515 O O . MET A 1 208 ? -1.786 -1.447 6.128 1.00 94.56 208 MET A O 1
ATOM 1519 N N . THR A 1 209 ? -0.724 -2.520 4.469 1.00 95.06 209 THR A N 1
ATOM 1520 C CA . THR A 1 209 ? -1.950 -3.052 3.873 1.00 95.06 209 THR A CA 1
ATOM 1521 C C . THR A 1 209 ? -2.496 -4.237 4.654 1.00 95.06 209 THR A C 1
ATOM 1523 O O . THR A 1 209 ? -1.748 -4.968 5.306 1.00 95.06 209 THR A O 1
ATOM 1526 N N . CYS A 1 210 ? -3.808 -4.436 4.582 1.00 96.75 210 CYS A N 1
ATOM 1527 C CA . CYS A 1 210 ? -4.451 -5.578 5.210 1.00 96.75 210 CYS A CA 1
ATOM 1528 C C . CYS A 1 210 ? -4.043 -6.889 4.529 1.00 96.75 210 CYS A C 1
ATOM 1530 O O . CYS A 1 210 ? -4.005 -6.995 3.301 1.00 96.75 210 CYS A O 1
ATOM 1532 N N . ALA A 1 211 ? -3.799 -7.925 5.327 1.00 94.75 211 ALA A N 1
ATOM 1533 C CA . ALA A 1 211 ? -3.439 -9.253 4.845 1.00 94.75 211 ALA A CA 1
ATOM 1534 C C . ALA A 1 211 ? -4.550 -9.885 3.989 1.00 94.75 211 ALA A C 1
ATOM 1536 O O . ALA A 1 211 ? -4.262 -10.685 3.097 1.00 94.75 211 ALA A O 1
ATOM 1537 N N . GLY A 1 212 ? -5.813 -9.551 4.275 1.00 94.69 212 GLY A N 1
ATOM 1538 C CA . GLY A 1 212 ? -6.995 -10.058 3.578 1.00 94.69 212 GLY A CA 1
ATOM 1539 C C . GLY A 1 212 ? -7.463 -9.187 2.416 1.00 94.69 212 GLY A C 1
ATOM 1540 O O . GLY A 1 212 ? -8.084 -9.710 1.493 1.00 94.69 212 GLY A O 1
ATOM 1541 N N . ASP A 1 213 ? -7.140 -7.893 2.425 1.00 93.50 213 ASP A N 1
ATOM 1542 C CA . ASP A 1 213 ? -7.463 -6.966 1.340 1.00 93.50 213 ASP A CA 1
ATOM 1543 C C . ASP A 1 213 ? -6.383 -5.890 1.212 1.00 93.50 213 ASP A C 1
ATOM 1545 O O . ASP A 1 213 ? -6.327 -4.911 1.955 1.00 93.50 213 ASP A O 1
ATOM 1549 N N . ARG A 1 214 ? -5.527 -6.049 0.205 1.00 91.19 214 ARG A N 1
ATOM 1550 C CA . ARG A 1 214 ? -4.407 -5.138 -0.032 1.00 91.19 214 ARG A CA 1
ATOM 1551 C C . ARG A 1 214 ? -4.826 -3.737 -0.478 1.00 91.19 214 ARG A C 1
ATOM 1553 O O . ARG A 1 214 ? -3.983 -2.851 -0.542 1.00 91.19 214 ARG A O 1
ATOM 1560 N N . THR A 1 215 ? -6.104 -3.516 -0.783 1.00 91.56 215 THR A N 1
ATOM 1561 C CA . THR A 1 215 ? -6.653 -2.186 -1.083 1.00 91.56 215 THR A CA 1
ATOM 1562 C C . THR A 1 215 ? -7.015 -1.398 0.180 1.00 91.56 215 THR A C 1
ATOM 1564 O O . THR A 1 215 ? -7.390 -0.226 0.102 1.00 91.56 215 THR A O 1
ATOM 1567 N N . GLN A 1 216 ? -6.860 -2.016 1.350 1.00 95.69 216 GLN A N 1
ATOM 1568 C CA . GLN A 1 216 ? -7.170 -1.433 2.642 1.00 95.69 216 GLN A CA 1
ATOM 1569 C C . GLN A 1 216 ? -5.914 -1.217 3.483 1.00 95.69 216 GLN A C 1
ATOM 1571 O O . GLN A 1 216 ? -4.940 -1.965 3.383 1.00 95.69 216 GLN A O 1
ATOM 1576 N N . ILE A 1 217 ? -5.961 -0.194 4.333 1.00 97.12 217 ILE A N 1
ATOM 1577 C CA . ILE A 1 217 ? -4.926 0.127 5.318 1.00 97.12 217 ILE A CA 1
ATOM 1578 C C . ILE A 1 217 ? -5.287 -0.512 6.671 1.00 97.12 217 ILE A C 1
ATOM 1580 O O . ILE A 1 217 ? -6.375 -0.289 7.193 1.00 97.12 217 ILE A O 1
ATOM 1584 N N . CYS A 1 218 ? -4.359 -1.286 7.234 1.00 97.69 218 CYS A N 1
ATOM 1585 C CA . CYS A 1 218 ? -4.492 -2.034 8.487 1.00 97.69 218 CYS A CA 1
ATOM 1586 C C . CYS A 1 218 ? -3.332 -1.728 9.450 1.00 97.69 218 CYS A C 1
ATOM 1588 O O . CYS A 1 218 ? -2.666 -2.625 9.974 1.00 97.69 218 CYS A O 1
ATOM 1590 N N . GLY A 1 219 ? -3.083 -0.441 9.666 1.00 97.75 219 GLY A N 1
ATOM 1591 C CA . GLY A 1 219 ? -2.142 0.038 10.663 1.00 97.75 219 GLY A CA 1
ATOM 1592 C C . GLY A 1 219 ? -0.686 -0.032 10.228 1.00 97.75 219 GLY A C 1
ATOM 1593 O O . GLY A 1 219 ? -0.327 0.131 9.065 1.00 97.75 219 GLY A O 1
ATOM 1594 N N . GLY A 1 220 ? 0.183 -0.224 11.204 1.00 96.94 220 GLY A N 1
ATOM 1595 C CA . GLY A 1 220 ? 1.626 -0.305 11.045 1.00 96.94 220 GLY A CA 1
ATOM 1596 C C . GLY A 1 220 ? 2.260 -0.862 12.316 1.00 96.94 220 GLY A C 1
ATOM 1597 O O . GLY A 1 220 ? 1.537 -1.237 13.238 1.00 96.94 220 GLY A O 1
ATOM 1598 N N . PRO A 1 221 ? 3.596 -0.930 12.408 1.00 96.31 221 PRO A N 1
ATOM 1599 C CA . PRO A 1 221 ? 4.259 -1.369 13.632 1.00 96.31 221 PRO A CA 1
ATOM 1600 C C . PRO A 1 221 ? 3.951 -0.393 14.773 1.00 96.31 221 PRO A C 1
ATOM 1602 O O . PRO A 1 221 ? 4.346 0.772 14.697 1.00 96.31 221 PRO A O 1
ATOM 1605 N N . PHE A 1 222 ? 3.256 -0.851 15.820 1.00 96.81 222 PHE A N 1
ATOM 1606 C CA . PHE A 1 222 ? 2.781 -0.007 16.923 1.00 96.81 222 PHE A CA 1
ATOM 1607 C C . PHE A 1 222 ? 1.880 1.141 16.453 1.00 96.81 222 PHE A C 1
ATOM 1609 O O . PHE A 1 222 ? 1.947 2.257 16.980 1.00 96.81 222 PHE A O 1
ATOM 1616 N N . ARG A 1 223 ? 1.089 0.906 15.398 1.00 98.31 223 ARG A N 1
ATOM 1617 C CA . ARG A 1 223 ? 0.180 1.888 14.797 1.00 98.31 223 ARG A CA 1
ATOM 1618 C C . ARG A 1 223 ? -1.156 1.252 14.462 1.00 98.31 223 ARG A C 1
ATOM 1620 O O . ARG A 1 223 ? -1.204 0.301 13.686 1.00 98.31 223 ARG A O 1
ATOM 1627 N N . LEU A 1 224 ? -2.227 1.817 15.006 1.00 98.50 224 LEU A N 1
ATOM 1628 C CA . LEU A 1 224 ? -3.590 1.346 14.808 1.00 98.50 224 LEU A CA 1
ATOM 1629 C C . LEU A 1 224 ? -4.308 2.192 13.761 1.00 98.50 224 LEU A C 1
ATOM 1631 O O . LEU A 1 224 ? -4.433 3.406 13.912 1.00 98.50 224 LEU A O 1
ATOM 1635 N N . THR A 1 225 ? -4.865 1.542 12.743 1.00 98.69 225 THR A N 1
ATOM 1636 C CA . THR A 1 225 ? -5.979 2.116 11.979 1.00 98.69 225 THR A CA 1
ATOM 1637 C C . THR A 1 225 ? -7.241 1.945 12.821 1.00 98.69 225 THR A C 1
ATOM 1639 O O . THR A 1 225 ? -7.742 0.828 12.956 1.00 98.69 225 THR A O 1
ATOM 1642 N N . LEU A 1 226 ? -7.714 3.033 13.438 1.00 98.56 226 LEU A N 1
ATOM 1643 C CA . LEU A 1 226 ? -8.751 2.994 14.471 1.00 98.56 226 LEU A CA 1
ATOM 1644 C C . LEU A 1 226 ? -10.145 3.302 13.909 1.00 98.56 226 LEU A C 1
ATOM 1646 O O . LEU A 1 226 ? -10.336 4.272 13.176 1.00 98.56 226 LEU A O 1
ATOM 1650 N N . TYR A 1 227 ? -11.133 2.517 14.325 1.00 98.69 227 TYR A N 1
ATOM 1651 C CA . TYR A 1 227 ? -12.550 2.674 14.024 1.00 98.69 227 TYR A CA 1
ATOM 1652 C C . TYR A 1 227 ? -13.380 2.713 15.314 1.00 98.69 227 TYR A C 1
ATOM 1654 O O . TYR A 1 227 ? -13.061 2.039 16.295 1.00 98.69 227 TYR A O 1
ATOM 1662 N N . LEU A 1 228 ? -14.465 3.487 15.290 1.00 97.88 228 LEU A N 1
ATOM 1663 C CA . LEU A 1 228 ? -15.444 3.609 16.373 1.00 97.88 228 LEU A CA 1
ATOM 1664 C C . LEU A 1 228 ? -16.832 3.227 15.857 1.00 97.88 228 LEU A C 1
ATOM 1666 O O . LEU A 1 228 ? -17.293 3.802 14.873 1.00 97.88 228 LEU A O 1
ATOM 1670 N N . ASP A 1 229 ? -17.504 2.306 16.539 1.00 97.12 229 ASP A N 1
ATOM 1671 C CA . ASP A 1 229 ? -18.932 2.051 16.360 1.00 97.12 229 ASP A CA 1
ATOM 1672 C C . ASP A 1 229 ? -19.720 3.205 16.999 1.00 97.12 229 ASP A C 1
ATOM 1674 O O . ASP A 1 229 ? -19.663 3.424 18.216 1.00 97.12 229 ASP A O 1
ATOM 1678 N N . THR A 1 230 ? -20.418 3.988 16.175 1.00 90.06 230 THR A N 1
ATOM 1679 C CA . THR A 1 230 ? -21.193 5.151 16.636 1.00 90.06 230 THR A CA 1
ATOM 1680 C C . THR A 1 230 ? -22.583 4.787 17.150 1.00 90.06 230 THR A C 1
ATOM 1682 O O . THR A 1 230 ? -23.217 5.610 17.813 1.00 90.06 230 THR A O 1
ATOM 1685 N N . GLU A 1 231 ? -23.028 3.552 16.915 1.00 87.19 231 GLU A N 1
ATOM 1686 C CA . GLU A 1 231 ? -24.315 3.022 17.370 1.00 87.19 231 GLU A CA 1
ATOM 1687 C C . GLU A 1 231 ? -24.168 2.131 18.616 1.00 87.19 231 GLU A C 1
ATOM 1689 O O . GLU A 1 231 ? -25.163 1.788 19.264 1.00 87.19 231 GLU A O 1
ATOM 1694 N N . ALA A 1 232 ? -22.936 1.772 18.994 1.00 82.00 232 ALA A N 1
ATOM 1695 C CA . ALA A 1 232 ? -22.672 1.033 20.220 1.00 82.00 232 ALA A CA 1
ATOM 1696 C C . ALA A 1 232 ? -23.116 1.845 21.457 1.00 82.00 232 ALA A C 1
ATOM 1698 O O . ALA A 1 232 ? -22.736 3.016 21.603 1.00 82.00 232 ALA A O 1
ATOM 1699 N N . PRO A 1 233 ? -23.895 1.244 22.381 1.00 71.31 233 PRO A N 1
ATOM 1700 C CA . PRO A 1 233 ? -24.236 1.904 23.629 1.00 71.31 233 PRO A CA 1
ATOM 1701 C C . PRO A 1 233 ? -22.947 2.247 24.373 1.00 71.31 233 PRO A C 1
ATOM 1703 O O . PRO A 1 233 ? -22.087 1.391 24.572 1.00 71.31 233 PRO A O 1
ATOM 1706 N N . VAL A 1 234 ? -22.806 3.509 24.780 1.00 69.81 234 VAL A N 1
ATOM 1707 C CA . VAL A 1 234 ? -21.726 3.895 25.692 1.00 69.81 234 VAL A CA 1
ATOM 1708 C C . VAL A 1 234 ? -21.912 3.058 26.956 1.00 69.81 234 VAL A C 1
ATOM 1710 O O . VAL A 1 234 ? -23.032 3.078 27.476 1.00 69.81 234 VAL A O 1
ATOM 1713 N N . PRO A 1 235 ? -20.884 2.328 27.438 1.00 65.88 235 PRO A N 1
ATOM 1714 C CA . PRO A 1 235 ? -20.995 1.621 28.703 1.00 65.88 235 PRO A CA 1
ATOM 1715 C C . PRO A 1 235 ? -21.429 2.638 29.757 1.00 65.88 235 PRO A C 1
ATOM 1717 O O . PRO A 1 235 ? -20.727 3.618 30.024 1.00 65.88 235 PRO A O 1
ATOM 1720 N N . GLU A 1 236 ? -22.651 2.467 30.261 1.00 67.25 236 GLU A N 1
ATOM 1721 C CA . GLU A 1 236 ? -23.149 3.275 31.362 1.00 67.25 236 GLU A CA 1
ATOM 1722 C C . GLU A 1 236 ? -22.211 2.969 32.533 1.00 67.25 236 GLU A C 1
ATOM 1724 O O . GLU A 1 236 ? -21.955 1.787 32.783 1.00 67.25 236 GLU A O 1
ATOM 1729 N N . PRO A 1 237 ? -21.595 3.981 33.175 1.00 67.38 237 PRO A N 1
ATOM 1730 C CA . PRO A 1 237 ? -20.729 3.721 34.314 1.00 67.38 237 PRO A CA 1
ATOM 1731 C C . PRO A 1 237 ? -21.546 2.892 35.295 1.00 67.38 237 PRO A C 1
ATOM 1733 O O . PRO A 1 237 ? -22.624 3.343 35.683 1.00 67.38 237 PRO A O 1
ATOM 1736 N N . GLU A 1 2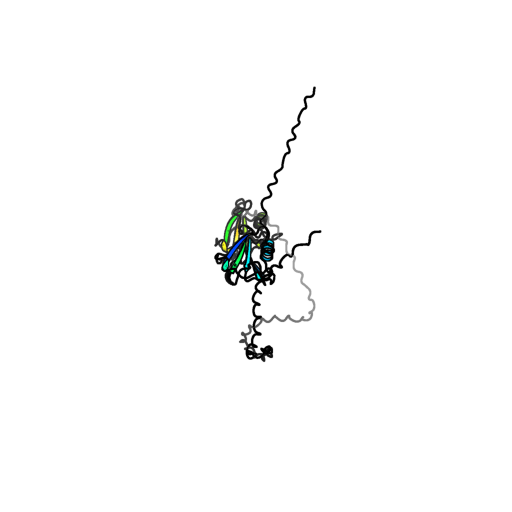38 ? -21.079 1.683 35.624 1.00 64.75 238 GLU A N 1
ATOM 1737 C CA . GLU A 1 238 ? -21.762 0.845 36.603 1.00 64.75 238 GLU A CA 1
ATOM 1738 C C . GLU A 1 238 ? -21.943 1.705 37.855 1.00 64.75 238 GLU A C 1
ATOM 1740 O O . GLU A 1 238 ? -20.963 2.090 38.506 1.00 64.75 238 GLU A O 1
ATOM 1745 N N . GLU A 1 239 ? -23.187 2.118 38.133 1.00 65.44 239 GLU A N 1
ATOM 1746 C CA . GLU A 1 239 ? -23.489 2.757 39.403 1.00 65.44 239 GLU A CA 1
ATOM 1747 C C . GLU A 1 239 ? -23.037 1.748 40.456 1.00 65.44 239 GLU A C 1
ATOM 1749 O O . GLU A 1 239 ? -23.436 0.584 40.360 1.00 65.44 239 GLU A O 1
ATOM 1754 N N . PRO A 1 240 ? -22.157 2.134 41.401 1.00 68.75 240 PRO A N 1
ATOM 1755 C CA . PRO A 1 240 ? -21.687 1.202 42.409 1.00 68.75 240 PRO A CA 1
ATOM 1756 C C . PRO A 1 240 ? -22.923 0.597 43.059 1.00 68.75 240 PRO A C 1
ATOM 1758 O O . PRO A 1 240 ? -23.726 1.352 43.612 1.00 68.75 240 PRO A O 1
ATOM 1761 N N . GLU A 1 241 ? -23.099 -0.723 42.923 1.00 69.94 241 GLU A N 1
ATOM 1762 C CA . GLU A 1 241 ? -24.242 -1.413 43.508 1.00 69.94 241 GLU A CA 1
ATOM 1763 C C . GLU A 1 241 ? -24.300 -0.995 44.978 1.00 69.94 241 GLU A C 1
ATOM 1765 O O . GLU A 1 241 ? -23.369 -1.263 45.748 1.00 69.94 241 GLU A O 1
ATOM 1770 N N . GLU A 1 242 ? -25.336 -0.232 45.357 1.00 66.38 242 GLU A N 1
ATOM 1771 C CA . GLU A 1 242 ? -25.523 0.114 46.758 1.00 66.38 242 GLU A CA 1
ATOM 1772 C C . GLU A 1 242 ? -25.565 -1.214 47.514 1.00 66.38 242 GLU A C 1
ATOM 1774 O O . GLU A 1 242 ? -26.314 -2.104 47.100 1.00 66.38 242 GLU A O 1
ATOM 1779 N N . PRO A 1 243 ? -24.759 -1.389 48.579 1.00 65.12 243 PRO A N 1
ATOM 1780 C CA . PRO A 1 243 ? -24.706 -2.657 49.280 1.00 65.12 243 PRO A CA 1
ATOM 1781 C C . PRO A 1 243 ? -26.127 -3.017 49.701 1.00 65.12 243 PRO A C 1
ATOM 1783 O O . PRO A 1 243 ? -26.737 -2.321 50.518 1.00 65.12 243 PRO A O 1
ATOM 1786 N N . THR A 1 244 ? -26.668 -4.086 49.112 1.00 67.12 244 THR A N 1
ATOM 1787 C CA . THR A 1 244 ? -27.934 -4.665 49.548 1.00 67.12 244 THR A CA 1
ATOM 1788 C C . THR A 1 244 ? -27.814 -4.897 51.049 1.00 67.12 244 THR A C 1
ATOM 1790 O O . THR A 1 244 ? -26.853 -5.549 51.465 1.00 67.12 244 THR A O 1
ATOM 1793 N N . PRO A 1 245 ? -28.721 -4.357 51.884 1.00 65.81 245 PRO A N 1
ATOM 1794 C CA . PRO A 1 245 ? -28.700 -4.647 53.304 1.00 65.81 245 PRO A CA 1
ATOM 1795 C C . PRO A 1 245 ? -28.817 -6.160 53.461 1.00 65.81 245 PRO A C 1
ATOM 1797 O O . PRO A 1 245 ? -29.859 -6.727 53.131 1.00 65.81 245 PRO A O 1
ATOM 1800 N N . GLU A 1 246 ? -27.744 -6.809 53.910 1.00 65.94 246 GLU A N 1
ATOM 1801 C CA . GLU A 1 246 ? -27.807 -8.202 54.329 1.00 65.94 246 GLU A CA 1
ATOM 1802 C C . GLU A 1 246 ? -28.849 -8.276 55.448 1.00 65.94 246 GLU A C 1
ATOM 1804 O O . GLU A 1 246 ? -28.698 -7.685 56.523 1.00 65.94 246 GLU A O 1
ATOM 1809 N N . GLU A 1 247 ? -29.970 -8.932 55.159 1.00 69.12 247 GLU A N 1
ATOM 1810 C CA . GLU A 1 247 ? -30.913 -9.333 56.190 1.00 69.12 247 GLU A CA 1
ATOM 1811 C C . GLU A 1 247 ? -30.159 -10.312 57.103 1.00 69.12 247 GLU A C 1
ATOM 1813 O O . GLU A 1 247 ? -29.525 -11.233 56.587 1.00 69.12 247 GLU A O 1
ATOM 1818 N N . PRO A 1 248 ? -30.146 -10.109 58.434 1.00 60.50 248 PRO A N 1
ATOM 1819 C CA . PRO A 1 248 ? -29.361 -10.954 59.320 1.00 60.50 248 PRO A CA 1
ATOM 1820 C C . PRO A 1 248 ? -29.828 -12.404 59.183 1.00 60.50 248 PRO A C 1
ATOM 1822 O O . PRO A 1 248 ? -30.979 -12.722 59.498 1.00 60.50 248 PRO A O 1
ATOM 1825 N N . GLU A 1 249 ? -28.932 -13.275 58.716 1.00 66.06 249 GLU A N 1
ATOM 1826 C CA . GLU A 1 249 ? -29.150 -14.715 58.748 1.00 66.06 249 GLU A CA 1
ATOM 1827 C C . GLU A 1 249 ? -29.428 -15.146 60.200 1.00 66.06 249 GLU A C 1
ATOM 1829 O O . GLU A 1 249 ? -28.737 -14.707 61.128 1.00 66.06 249 GLU A O 1
ATOM 1834 N N . PRO A 1 250 ? -30.454 -15.979 60.443 1.00 64.00 250 PRO A N 1
ATOM 1835 C CA . PRO A 1 250 ? -30.686 -16.537 61.764 1.00 64.00 250 PRO A CA 1
ATOM 1836 C C . PRO A 1 250 ? -29.510 -17.441 62.147 1.00 64.00 250 PRO A C 1
ATOM 1838 O O . PRO A 1 250 ? -29.221 -18.410 61.450 1.00 64.00 250 PRO A O 1
ATOM 1841 N N . GLU A 1 251 ? -28.859 -17.129 63.271 1.00 60.69 251 GLU A N 1
ATOM 1842 C CA . GLU A 1 251 ? -27.797 -17.949 63.857 1.00 60.69 251 GLU A CA 1
ATOM 1843 C C . GLU A 1 251 ? -28.284 -19.398 64.043 1.00 60.69 251 GLU A C 1
ATOM 1845 O O . GLU A 1 251 ? -29.147 -19.681 64.883 1.00 60.69 251 GLU A O 1
ATOM 1850 N N . GLU A 1 252 ? -27.739 -20.327 63.255 1.00 67.81 252 GLU A N 1
ATOM 1851 C CA . GLU A 1 252 ? -27.896 -21.754 63.520 1.00 67.81 252 GLU A CA 1
ATOM 1852 C C . GLU A 1 252 ? -27.083 -22.145 64.768 1.00 67.81 252 GLU A C 1
ATOM 1854 O O . GLU A 1 252 ? -25.968 -21.653 64.974 1.00 67.81 252 GLU A O 1
ATOM 1859 N N . PRO A 1 253 ? -27.618 -23.023 65.637 1.00 60.88 253 PRO A N 1
ATOM 1860 C CA . PRO A 1 253 ? -26.945 -23.406 66.867 1.00 60.88 253 PRO A CA 1
ATOM 1861 C C . PRO A 1 253 ? -25.660 -24.185 66.575 1.00 60.88 253 PRO A C 1
ATOM 1863 O O . PRO A 1 253 ? -25.645 -25.162 65.827 1.00 60.88 253 PRO A O 1
ATOM 1866 N N . THR A 1 254 ? -24.592 -23.753 67.238 1.00 61.28 254 THR A N 1
ATOM 1867 C CA . THR A 1 254 ? -23.258 -24.353 67.241 1.00 61.28 254 THR A CA 1
ATOM 1868 C C . THR A 1 254 ? -23.332 -25.847 67.598 1.00 61.28 254 THR A C 1
ATOM 1870 O O . THR A 1 254 ? -23.851 -26.179 68.668 1.00 61.28 254 THR A O 1
ATOM 1873 N N . PRO A 1 255 ? -22.826 -26.766 66.755 1.00 60.28 255 PRO A N 1
ATOM 1874 C CA . PRO A 1 255 ? -22.674 -28.164 67.139 1.00 60.28 255 PRO A CA 1
ATOM 1875 C C . PRO A 1 255 ? -21.593 -28.294 68.216 1.00 60.28 255 PRO A C 1
ATOM 1877 O O . PRO A 1 255 ? -20.487 -27.780 68.053 1.00 60.28 255 PRO A O 1
ATOM 1880 N N . GLU A 1 256 ? -21.925 -28.976 69.313 1.00 62.22 256 GLU A N 1
ATOM 1881 C CA . GLU A 1 256 ? -20.974 -29.329 70.366 1.00 62.22 256 GLU A CA 1
ATOM 1882 C C . GLU A 1 256 ? -19.866 -30.243 69.817 1.00 62.22 256 GLU A C 1
ATOM 1884 O O . GLU A 1 256 ? -20.113 -31.237 69.131 1.00 62.22 256 GLU A O 1
ATOM 1889 N N . GLU A 1 257 ? -18.637 -29.859 70.141 1.00 62.59 257 GLU A N 1
ATOM 1890 C CA . GLU A 1 257 ? -17.376 -30.533 69.851 1.00 62.59 257 GLU A CA 1
ATOM 1891 C C . GLU A 1 257 ? -17.304 -31.892 70.581 1.00 62.59 257 GLU A C 1
ATOM 1893 O O . GLU A 1 257 ? -17.519 -31.933 71.796 1.00 62.59 257 GLU A O 1
ATOM 1898 N N . PRO A 1 258 ? -17.015 -33.020 69.901 1.00 59.88 258 PRO A N 1
ATOM 1899 C CA . PRO A 1 258 ? -16.759 -34.276 70.592 1.00 59.88 258 PRO A CA 1
ATOM 1900 C C . PRO A 1 258 ? -15.342 -34.300 71.186 1.00 59.88 258 PRO A C 1
ATOM 1902 O O . PRO A 1 258 ? -14.371 -33.901 70.544 1.00 59.88 258 PRO A O 1
ATOM 1905 N N . GLU A 1 259 ? -15.258 -34.796 72.424 1.00 66.12 259 GLU A N 1
ATOM 1906 C CA . GLU A 1 259 ? -14.033 -34.976 73.211 1.00 66.12 259 GLU A CA 1
ATOM 1907 C C . GLU A 1 259 ? -12.946 -35.781 72.466 1.00 66.12 259 GLU A C 1
ATOM 1909 O O . GLU A 1 259 ? -13.262 -36.735 71.749 1.00 66.12 259 GLU A O 1
ATOM 1914 N N . PRO A 1 260 ? -11.654 -35.457 72.669 1.00 57.78 260 PRO A N 1
ATOM 1915 C CA . PRO A 1 260 ? -10.556 -36.176 72.037 1.00 57.78 260 PRO A CA 1
ATOM 1916 C C . PRO A 1 260 ? -10.294 -37.519 72.738 1.00 57.78 260 PRO A C 1
ATOM 1918 O O . PRO A 1 260 ? -10.006 -37.560 73.935 1.00 57.78 260 PRO A O 1
ATOM 1921 N N . GLU A 1 261 ? -10.336 -38.619 71.982 1.00 62.25 261 GLU A N 1
ATOM 1922 C CA . GLU A 1 261 ? -9.811 -39.915 72.426 1.00 62.25 261 GLU A CA 1
ATOM 1923 C C . GLU A 1 261 ? -8.275 -39.947 72.297 1.00 62.25 261 GLU A C 1
ATOM 1925 O O . GLU A 1 261 ? -7.705 -39.554 71.277 1.00 62.25 261 GLU A O 1
ATOM 1930 N N . GLU A 1 262 ? -7.603 -40.409 73.356 1.00 64.44 262 GLU A N 1
ATOM 1931 C CA . GLU A 1 262 ? -6.144 -40.553 73.429 1.00 64.44 262 GLU A CA 1
ATOM 1932 C C . GLU A 1 262 ? -5.625 -41.635 72.459 1.00 64.44 262 GLU A C 1
ATOM 1934 O O . GLU A 1 262 ? -6.106 -42.772 72.507 1.00 64.44 262 GLU A O 1
ATOM 1939 N N . PRO A 1 263 ? -4.593 -41.360 71.636 1.00 60.47 263 PRO A N 1
ATOM 1940 C CA . PRO A 1 263 ? -3.949 -42.402 70.851 1.00 60.47 263 PRO A CA 1
ATOM 1941 C C . PRO A 1 263 ? -2.910 -43.180 71.676 1.00 60.47 263 PRO A C 1
ATOM 1943 O O . PRO A 1 263 ? -2.060 -42.624 72.373 1.00 60.47 263 PRO A O 1
ATOM 1946 N N . THR A 1 264 ? -2.980 -44.505 71.552 1.00 61.50 264 THR A N 1
ATOM 1947 C CA . THR A 1 264 ? -1.991 -45.500 71.992 1.00 61.50 264 THR A CA 1
ATOM 1948 C C . THR A 1 264 ? -0.613 -45.304 71.336 1.00 61.50 264 THR A C 1
ATOM 1950 O O . THR A 1 264 ? -0.549 -44.869 70.188 1.00 61.50 264 THR A O 1
ATOM 1953 N N . PRO A 1 265 ? 0.495 -45.669 72.014 1.00 60.19 265 PRO A N 1
ATOM 1954 C CA . PRO A 1 265 ? 1.843 -45.470 71.495 1.00 60.19 265 PRO A CA 1
ATOM 1955 C C . PRO A 1 265 ? 2.230 -46.586 70.517 1.00 60.19 265 PRO A C 1
ATOM 1957 O O . PRO A 1 265 ? 2.326 -47.750 70.913 1.00 60.19 265 PRO A O 1
ATOM 1960 N N . GLU A 1 266 ? 2.477 -46.220 69.259 1.00 62.94 266 GLU A N 1
ATOM 1961 C CA . GLU A 1 266 ? 3.154 -47.075 68.280 1.00 62.94 266 GLU A CA 1
ATOM 1962 C C . GLU A 1 266 ? 4.676 -46.840 68.282 1.00 62.94 266 GLU A C 1
ATOM 1964 O O . GLU A 1 266 ? 5.187 -45.787 68.667 1.00 62.94 266 GLU A O 1
ATOM 1969 N N . GLU A 1 267 ? 5.375 -47.917 67.945 1.00 69.81 267 GLU A N 1
ATOM 1970 C CA . GLU A 1 267 ? 6.812 -48.190 68.024 1.00 69.81 267 GLU A CA 1
ATOM 1971 C C . GLU A 1 267 ? 7.631 -47.345 67.016 1.00 69.81 267 GLU A C 1
ATOM 1973 O O . GLU A 1 267 ? 7.094 -46.960 65.980 1.00 69.81 267 GLU A O 1
ATOM 1978 N N . PRO A 1 268 ? 8.914 -47.013 67.280 1.00 60.03 268 PRO A N 1
ATOM 1979 C CA . PRO A 1 268 ? 9.661 -46.095 66.424 1.00 60.03 268 PRO A CA 1
ATOM 1980 C C . PRO A 1 268 ? 10.204 -46.805 65.178 1.00 60.03 268 PRO A C 1
ATOM 1982 O O . PRO A 1 268 ? 11.083 -47.661 65.285 1.00 60.03 268 PRO A O 1
ATOM 1985 N N . GLU A 1 269 ? 9.726 -46.407 63.999 1.00 65.00 269 GLU A N 1
ATOM 1986 C CA . GLU A 1 269 ? 10.383 -46.716 62.727 1.00 65.00 269 GLU A CA 1
ATOM 1987 C C . GLU A 1 269 ? 11.545 -45.740 62.449 1.00 65.00 269 GLU A C 1
ATOM 1989 O O . GLU A 1 269 ? 11.582 -44.604 62.929 1.00 65.00 269 GLU A O 1
ATOM 1994 N N . GLU A 1 270 ? 12.549 -46.254 61.737 1.00 69.38 270 GLU A N 1
ATOM 1995 C CA . GLU A 1 270 ? 13.870 -45.665 61.485 1.00 69.38 270 GLU A CA 1
ATOM 1996 C C . GLU A 1 270 ? 13.824 -44.348 60.677 1.00 69.38 270 GLU A C 1
ATOM 1998 O O . GLU A 1 270 ? 12.902 -44.134 59.892 1.00 69.38 270 GLU A O 1
ATOM 2003 N N . PRO A 1 271 ? 14.827 -43.456 60.819 1.00 63.44 271 PRO A N 1
ATOM 2004 C CA . PRO A 1 271 ? 14.834 -42.179 60.110 1.00 63.44 271 PRO A CA 1
ATOM 2005 C C . PRO A 1 271 ? 15.124 -42.350 58.610 1.00 63.44 271 PRO A C 1
ATOM 2007 O O . PRO A 1 271 ? 16.189 -42.835 58.221 1.00 63.44 271 PRO A O 1
ATOM 2010 N N . GLU A 1 272 ? 14.200 -41.880 57.771 1.00 71.38 272 GLU A N 1
ATOM 2011 C CA . GLU A 1 272 ? 14.442 -41.616 56.350 1.00 71.38 272 GLU A CA 1
ATOM 2012 C C . GLU A 1 272 ? 15.461 -40.468 56.166 1.00 71.38 272 GLU A C 1
ATOM 2014 O O . GLU A 1 272 ? 15.547 -39.569 57.011 1.00 71.38 272 GLU A O 1
ATOM 2019 N N . PRO A 1 273 ? 16.262 -40.474 55.082 1.00 66.44 273 PRO A N 1
ATOM 2020 C CA . PRO A 1 273 ? 17.278 -39.455 54.854 1.00 66.44 273 PRO A CA 1
ATOM 2021 C C . PRO A 1 273 ? 16.655 -38.094 54.509 1.00 66.44 273 PRO A C 1
ATOM 2023 O O . PRO A 1 273 ? 15.771 -37.981 53.663 1.00 66.44 273 PRO A O 1
ATOM 2026 N N . THR A 1 274 ? 17.178 -37.052 55.154 1.00 66.12 274 THR A N 1
ATOM 2027 C CA . THR A 1 274 ? 16.922 -35.630 54.885 1.00 66.12 274 THR A CA 1
ATOM 2028 C C . THR A 1 274 ? 17.062 -35.288 53.397 1.00 66.12 274 THR A C 1
ATOM 2030 O O . THR A 1 274 ? 18.096 -35.622 52.813 1.00 66.12 274 THR A O 1
ATOM 2033 N N . PRO A 1 275 ? 16.098 -34.569 52.790 1.00 64.44 275 PRO A N 1
ATOM 2034 C CA . PRO A 1 275 ? 16.316 -33.894 51.518 1.00 64.44 275 PRO A CA 1
ATOM 2035 C C . PRO A 1 275 ? 17.343 -32.778 51.726 1.00 64.44 275 PRO A C 1
ATOM 2037 O O . PRO A 1 275 ? 17.164 -31.933 52.605 1.00 64.44 275 PRO A O 1
ATOM 2040 N N . GLU A 1 276 ? 18.420 -32.795 50.946 1.00 63.59 276 GLU A N 1
ATOM 2041 C CA . GLU A 1 276 ? 19.367 -31.684 50.892 1.00 63.59 276 GLU A CA 1
ATOM 2042 C C . GLU A 1 276 ? 18.675 -30.446 50.305 1.00 63.59 276 GLU A C 1
ATOM 2044 O O . GLU A 1 276 ? 17.949 -30.512 49.310 1.00 63.59 276 GLU A O 1
ATOM 2049 N N . GLU A 1 277 ? 18.875 -29.327 50.992 1.00 68.94 277 GLU A N 1
ATOM 2050 C CA . GLU A 1 277 ? 18.455 -27.983 50.611 1.00 68.94 277 GLU A CA 1
ATOM 2051 C C . GLU A 1 277 ? 19.079 -27.625 49.247 1.00 68.94 277 GLU A C 1
ATOM 2053 O O . GLU A 1 277 ? 20.266 -27.893 49.046 1.00 68.94 277 GLU A O 1
ATOM 2058 N N . PRO A 1 278 ? 18.337 -27.047 48.286 1.00 60.50 278 PRO A N 1
ATOM 2059 C CA . PRO A 1 278 ? 18.957 -26.566 47.062 1.00 60.50 278 PRO A CA 1
ATOM 2060 C C . PRO A 1 278 ? 19.821 -25.347 47.402 1.00 60.50 278 PRO A C 1
ATOM 2062 O O . PRO A 1 278 ? 19.300 -24.307 47.800 1.00 60.50 278 PRO A O 1
ATOM 2065 N N . GLU A 1 279 ? 21.139 -25.487 47.258 1.00 62.06 279 GLU A N 1
ATOM 2066 C CA . GLU A 1 279 ? 22.076 -24.371 47.377 1.00 62.06 279 GLU A CA 1
ATOM 2067 C C . GLU A 1 279 ? 21.723 -23.284 46.348 1.00 62.06 279 GLU A C 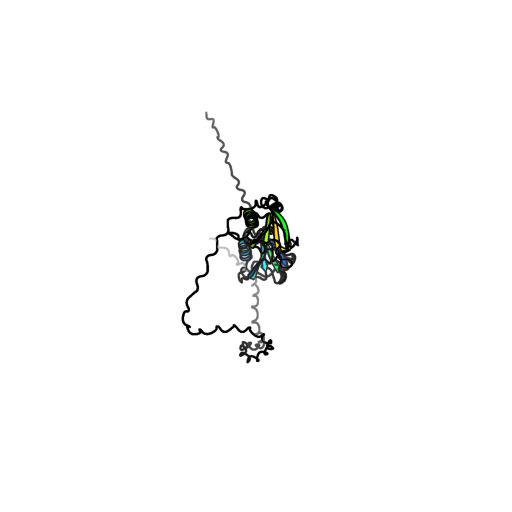1
ATOM 2069 O O . GLU A 1 279 ? 21.584 -23.551 45.150 1.00 62.06 279 GLU A O 1
ATOM 2074 N N . GLU A 1 280 ? 21.561 -22.047 46.823 1.00 65.94 280 GLU A N 1
ATOM 2075 C CA . GLU A 1 280 ? 21.469 -20.869 45.963 1.00 65.94 280 GLU A CA 1
ATOM 2076 C C . GLU A 1 280 ? 22.763 -20.734 45.143 1.00 65.94 280 GLU A C 1
ATOM 2078 O O . GLU A 1 280 ? 23.855 -20.817 45.714 1.00 65.94 280 GLU A O 1
ATOM 2083 N N . PRO A 1 281 ? 22.693 -20.485 43.822 1.00 60.19 281 PRO A N 1
ATOM 2084 C CA . PRO A 1 281 ? 23.899 -20.257 43.049 1.00 60.19 281 PRO A CA 1
ATOM 2085 C C . PRO A 1 281 ? 24.522 -18.918 43.460 1.00 60.19 281 PRO A C 1
ATOM 2087 O O . PRO A 1 281 ? 23.926 -17.849 43.314 1.00 60.19 281 PRO A O 1
ATOM 2090 N N . THR A 1 282 ? 25.752 -18.985 43.964 1.00 64.81 282 THR A N 1
ATOM 2091 C CA . THR A 1 282 ? 26.661 -17.843 44.087 1.00 64.81 282 THR A CA 1
ATOM 2092 C C . THR A 1 282 ? 26.778 -17.108 42.747 1.00 64.81 282 THR A C 1
ATOM 2094 O O . THR A 1 282 ? 26.973 -17.767 41.726 1.00 64.81 282 THR A O 1
ATOM 2097 N N . PRO A 1 283 ? 26.703 -15.763 42.720 1.00 58.88 283 PRO A N 1
ATOM 2098 C CA . PRO A 1 283 ? 26.957 -15.013 41.502 1.00 58.88 283 PRO A CA 1
ATOM 2099 C C . PRO A 1 283 ? 28.436 -15.146 41.142 1.00 58.88 283 PRO A C 1
ATOM 2101 O O . PRO A 1 283 ? 29.302 -14.659 41.872 1.00 58.88 283 PRO A O 1
ATOM 2104 N N . GLU A 1 284 ? 28.713 -15.831 40.035 1.00 62.84 284 GLU A N 1
ATOM 2105 C CA . GLU A 1 284 ? 30.041 -15.855 39.436 1.00 62.84 284 GLU A CA 1
ATOM 2106 C C . GLU A 1 284 ? 30.374 -14.462 38.887 1.00 62.84 284 GLU A C 1
ATOM 2108 O O . GLU A 1 284 ? 29.576 -13.809 38.207 1.00 62.84 284 GLU A O 1
ATOM 2113 N N . GLU A 1 285 ? 31.554 -13.985 39.269 1.00 69.56 285 GLU A N 1
ATOM 2114 C CA . GLU A 1 285 ? 32.196 -12.786 38.744 1.00 69.56 285 GLU A CA 1
ATOM 2115 C C . GLU A 1 285 ? 32.353 -12.945 37.220 1.00 69.56 285 GLU A C 1
ATOM 2117 O O . GLU A 1 285 ? 32.748 -14.024 36.776 1.00 69.56 285 GLU A O 1
ATOM 2122 N N . PRO A 1 286 ? 32.016 -11.936 36.394 1.00 58.53 286 PRO A N 1
ATOM 2123 C CA . PRO A 1 286 ? 32.110 -12.080 34.949 1.00 58.53 286 PRO A CA 1
ATOM 2124 C C . PRO A 1 286 ? 33.576 -12.265 34.562 1.00 58.53 286 PRO A C 1
ATOM 2126 O O . PRO A 1 286 ? 34.387 -11.355 34.749 1.00 58.53 286 PRO A O 1
ATOM 2129 N N . GLU A 1 287 ? 33.904 -13.441 34.027 1.00 60.69 287 GLU A N 1
ATOM 2130 C CA . GLU A 1 287 ? 35.199 -13.671 33.404 1.00 60.69 287 GLU A CA 1
ATOM 2131 C C . GLU A 1 287 ? 35.385 -12.657 32.269 1.00 60.69 287 GLU A C 1
ATOM 2133 O O . GLU A 1 287 ? 34.526 -12.470 31.400 1.00 60.69 287 GLU A O 1
ATOM 2138 N N . GLU A 1 288 ? 36.505 -11.943 32.339 1.00 67.44 288 GLU A N 1
ATOM 2139 C CA . GLU A 1 288 ? 36.994 -11.073 31.280 1.00 67.44 288 GLU A CA 1
ATOM 2140 C C . GLU A 1 288 ? 37.085 -11.911 29.991 1.00 67.44 288 GLU A C 1
ATOM 2142 O O . GLU A 1 288 ? 37.593 -13.033 30.046 1.00 67.44 288 GLU A O 1
ATOM 2147 N N . PRO A 1 289 ? 36.567 -11.437 28.844 1.00 58.94 289 PRO A N 1
ATOM 2148 C CA . PRO A 1 289 ? 36.550 -12.247 27.636 1.00 58.94 289 PRO A CA 1
ATOM 2149 C C . PRO A 1 289 ? 37.987 -12.583 27.241 1.00 58.94 289 PRO A C 1
ATOM 2151 O O . PRO A 1 289 ? 38.776 -11.682 26.946 1.00 58.94 289 PRO A O 1
ATOM 2154 N N . GLU A 1 290 ? 38.322 -13.874 27.234 1.00 61.44 290 GLU A N 1
ATOM 2155 C CA . GLU A 1 290 ? 39.556 -14.342 26.619 1.00 61.44 290 GLU A CA 1
ATOM 2156 C C . GLU A 1 290 ? 39.561 -13.859 25.164 1.00 61.44 290 GLU A C 1
ATOM 2158 O O . GLU A 1 290 ? 38.650 -14.158 24.384 1.00 61.44 290 GLU A O 1
ATOM 2163 N N . GLU A 1 291 ? 40.571 -13.059 24.807 1.00 66.50 291 GLU A N 1
ATOM 2164 C CA . GLU A 1 291 ? 40.850 -12.755 23.409 1.00 66.50 291 GLU A CA 1
ATOM 2165 C C . GLU A 1 291 ? 40.955 -14.082 22.647 1.00 66.50 291 GLU A C 1
ATOM 2167 O O . GLU A 1 291 ? 41.677 -14.984 23.091 1.00 66.50 291 GLU A O 1
ATOM 2172 N N . PRO A 1 292 ? 40.265 -14.229 21.503 1.00 61.69 292 PRO A N 1
ATOM 2173 C CA . PRO A 1 292 ? 40.373 -15.441 20.718 1.00 61.69 292 PRO A CA 1
ATOM 2174 C C . PRO A 1 292 ? 41.838 -15.640 20.329 1.00 61.69 292 PRO A C 1
ATOM 2176 O O . PRO A 1 292 ? 42.485 -14.739 19.786 1.00 61.69 292 PRO A O 1
ATOM 2179 N N . ALA A 1 293 ? 42.361 -16.835 20.613 1.00 64.25 293 ALA A N 1
ATOM 2180 C CA . ALA A 1 293 ? 43.626 -17.273 20.050 1.00 64.25 293 ALA A CA 1
ATOM 2181 C C . ALA A 1 293 ? 43.577 -17.048 18.527 1.00 64.25 293 ALA A C 1
ATOM 2183 O O . ALA A 1 293 ? 42.548 -17.348 17.916 1.00 64.25 293 ALA A O 1
ATOM 2184 N N . PRO A 1 294 ? 44.641 -16.507 17.908 1.00 58.81 294 PRO A N 1
ATOM 2185 C CA . PRO A 1 294 ? 44.657 -16.308 16.471 1.00 58.81 294 PRO A CA 1
ATOM 2186 C C . PRO A 1 294 ? 44.443 -17.666 15.812 1.00 58.81 294 PRO A C 1
ATOM 2188 O O . PRO A 1 294 ? 45.245 -18.583 16.006 1.00 58.81 294 PRO A O 1
ATOM 2191 N N . GLU A 1 295 ? 43.343 -17.795 15.075 1.00 63.88 295 GLU A N 1
ATOM 2192 C CA . GLU A 1 295 ? 43.141 -18.928 14.189 1.00 63.88 295 GLU A CA 1
ATOM 2193 C C . GLU A 1 295 ? 44.381 -19.032 13.296 1.00 63.88 295 GLU A C 1
ATOM 2195 O O . GLU A 1 295 ? 44.856 -18.030 12.745 1.00 63.88 295 GLU A O 1
ATOM 2200 N N . GLU A 1 296 ? 44.964 -20.233 13.209 1.00 65.44 296 GLU A N 1
ATOM 2201 C CA . GLU A 1 296 ? 45.935 -20.495 12.155 1.00 65.44 296 GLU A CA 1
ATOM 2202 C C . GLU A 1 296 ? 45.269 -20.100 10.836 1.00 65.44 296 GLU A C 1
ATOM 2204 O O . GLU A 1 296 ? 44.116 -20.481 10.617 1.00 65.44 296 GLU A O 1
ATOM 2209 N N . PRO A 1 297 ? 45.943 -19.310 9.984 1.00 61.50 297 PRO A N 1
ATOM 2210 C CA . PRO A 1 297 ? 45.340 -18.860 8.748 1.00 61.50 297 PRO A CA 1
ATOM 2211 C C . PRO A 1 297 ? 44.901 -20.094 7.970 1.00 61.50 297 PRO A C 1
ATOM 2213 O O . PRO A 1 297 ? 45.725 -20.960 7.652 1.00 61.50 297 PRO A O 1
ATOM 2216 N N . GLU A 1 298 ? 43.601 -20.173 7.681 1.00 67.31 298 GLU A N 1
ATOM 2217 C CA . GLU A 1 298 ? 43.090 -21.082 6.667 1.00 67.31 298 GLU A CA 1
ATOM 2218 C C . GLU A 1 298 ? 43.995 -20.956 5.434 1.00 67.31 298 GLU A C 1
ATOM 2220 O O . GLU A 1 298 ? 44.434 -19.841 5.115 1.00 67.31 298 GLU A O 1
ATOM 2225 N N . PRO A 1 299 ? 44.337 -22.062 4.747 1.00 64.56 299 PRO A N 1
ATOM 2226 C CA . PRO A 1 299 ? 45.074 -21.948 3.505 1.00 64.56 299 PRO A CA 1
ATOM 2227 C C . PRO A 1 299 ? 44.258 -21.037 2.595 1.00 64.56 299 PRO A C 1
ATOM 2229 O O . PRO A 1 299 ? 43.133 -21.368 2.220 1.00 64.56 299 PRO A O 1
ATOM 2232 N N . THR A 1 300 ? 44.824 -19.865 2.304 1.00 59.19 300 THR A N 1
ATOM 2233 C CA . THR A 1 300 ? 44.322 -18.929 1.304 1.00 59.19 300 THR A CA 1
ATOM 2234 C C . THR A 1 300 ? 43.837 -19.737 0.109 1.00 59.19 300 THR A C 1
ATOM 2236 O O . THR A 1 300 ? 44.607 -20.585 -0.361 1.00 59.19 300 THR A O 1
ATOM 2239 N N . PRO A 1 301 ? 42.605 -19.515 -0.387 1.00 62.44 301 PRO A N 1
ATOM 2240 C CA . PRO A 1 301 ? 42.242 -19.999 -1.705 1.00 62.44 301 PRO A CA 1
ATOM 2241 C C . PRO A 1 301 ? 43.368 -19.553 -2.629 1.00 62.44 301 PRO A C 1
ATOM 2243 O O . PRO A 1 301 ? 43.693 -18.363 -2.643 1.00 62.44 301 PRO A O 1
ATOM 2246 N N . GLU A 1 302 ? 44.029 -20.500 -3.296 1.00 60.22 302 GLU A N 1
ATOM 2247 C CA . GLU A 1 302 ? 44.951 -20.142 -4.3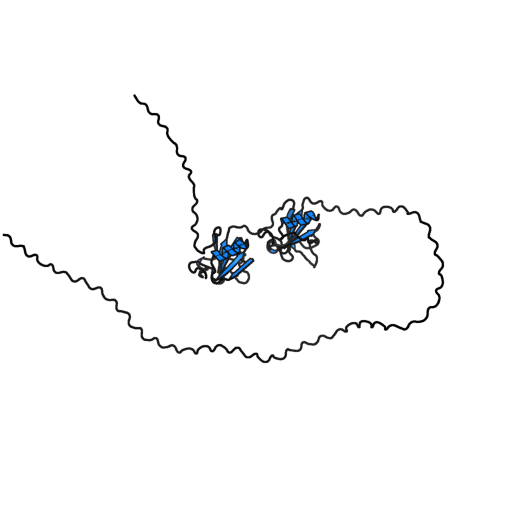62 1.00 60.22 302 GLU A CA 1
ATOM 2248 C C . GLU A 1 302 ? 44.161 -19.232 -5.296 1.00 60.22 302 GLU A C 1
ATOM 2250 O O . GLU A 1 302 ? 43.127 -19.620 -5.850 1.00 60.22 302 GLU A O 1
ATOM 2255 N N . GLU A 1 303 ? 44.600 -17.977 -5.348 1.00 61.75 303 GLU A N 1
ATOM 2256 C CA . GLU A 1 303 ? 44.171 -17.009 -6.336 1.00 61.75 303 GLU A CA 1
ATOM 2257 C C . GLU A 1 303 ? 44.220 -17.748 -7.679 1.00 61.75 303 GLU A C 1
ATOM 2259 O O . GLU A 1 303 ? 45.239 -18.391 -7.961 1.00 61.75 303 GLU A O 1
ATOM 2264 N N . PRO A 1 304 ? 43.142 -17.766 -8.484 1.00 60.56 304 PRO A N 1
ATOM 2265 C CA . PRO A 1 304 ? 43.291 -18.244 -9.845 1.00 60.56 304 PRO A CA 1
ATOM 2266 C C . PRO A 1 304 ? 44.412 -17.400 -10.440 1.00 60.56 304 PRO A C 1
ATOM 2268 O O . PRO A 1 304 ? 44.280 -16.179 -10.461 1.00 60.56 304 PRO A O 1
ATOM 2271 N N . GLU A 1 305 ? 45.529 -18.034 -10.816 1.00 59.47 305 GLU A N 1
ATOM 2272 C CA . GLU A 1 305 ? 46.628 -17.342 -11.477 1.00 59.47 305 GLU A CA 1
ATOM 2273 C C . GLU A 1 305 ? 46.001 -16.510 -12.595 1.00 59.47 305 GLU A C 1
ATOM 2275 O O . GLU A 1 305 ? 45.449 -17.063 -13.553 1.00 59.47 305 GLU A O 1
ATOM 2280 N N . GLU A 1 306 ? 46.009 -15.182 -12.434 1.00 64.88 306 GLU A N 1
ATOM 2281 C CA . GLU A 1 306 ? 45.684 -14.300 -13.538 1.00 64.88 306 GLU A CA 1
ATOM 2282 C C . GLU A 1 306 ? 46.620 -14.719 -14.672 1.00 64.88 306 GLU A C 1
ATOM 2284 O O . GLU A 1 306 ? 47.841 -14.786 -14.462 1.00 64.88 306 GLU A O 1
ATOM 2289 N N . PRO A 1 307 ? 46.090 -15.058 -15.861 1.00 66.06 307 PRO A N 1
ATOM 2290 C CA . PRO A 1 307 ? 46.953 -15.301 -16.995 1.00 66.06 307 PRO A CA 1
ATOM 2291 C C . PRO A 1 307 ? 47.827 -14.059 -17.152 1.00 66.06 307 PRO A C 1
ATOM 2293 O O . PRO A 1 307 ? 47.320 -12.934 -17.160 1.00 66.06 307 PRO A O 1
ATOM 2296 N N . ALA A 1 308 ? 49.145 -14.275 -17.204 1.00 62.69 308 ALA A N 1
ATOM 2297 C CA . ALA A 1 308 ? 50.115 -13.216 -17.429 1.00 62.69 308 ALA A CA 1
ATOM 2298 C C . ALA A 1 308 ? 49.601 -12.292 -18.545 1.00 62.69 308 ALA A C 1
ATOM 2300 O O . ALA A 1 308 ? 49.081 -12.811 -19.537 1.00 62.69 308 ALA A O 1
ATOM 2301 N N . PRO A 1 309 ? 49.721 -10.958 -18.408 1.00 60.66 309 PRO A N 1
ATOM 2302 C CA . PRO A 1 309 ? 49.335 -10.060 -19.479 1.00 60.66 309 PRO A CA 1
ATOM 2303 C C . PRO A 1 309 ? 50.129 -10.469 -20.713 1.00 60.66 309 PRO A C 1
ATOM 2305 O O . PRO A 1 309 ? 51.358 -10.353 -20.732 1.00 60.66 309 PRO A O 1
ATOM 2308 N N . GLU A 1 310 ? 49.431 -11.009 -21.711 1.00 62.41 310 GLU A N 1
ATOM 2309 C CA . GLU A 1 310 ? 50.014 -11.195 -23.025 1.00 62.41 310 GLU A CA 1
ATOM 2310 C C . GLU A 1 310 ? 50.522 -9.815 -23.450 1.00 62.41 310 GLU A C 1
ATOM 2312 O O . GLU A 1 310 ? 49.783 -8.823 -23.414 1.00 62.41 310 GLU A O 1
ATOM 2317 N N . GLU A 1 311 ? 51.823 -9.727 -23.749 1.00 67.12 311 GLU A N 1
ATOM 2318 C CA . GLU A 1 311 ? 52.357 -8.557 -24.435 1.00 67.12 311 GLU A CA 1
ATOM 2319 C C . GLU A 1 311 ? 51.437 -8.276 -25.626 1.00 67.12 311 GLU A C 1
ATOM 2321 O O . GLU A 1 311 ? 51.028 -9.229 -26.294 1.00 67.12 311 GLU A O 1
ATOM 2326 N N . PRO A 1 312 ? 51.076 -7.010 -25.895 1.00 60.00 312 PRO A N 1
ATOM 2327 C CA . PRO A 1 312 ? 50.264 -6.703 -27.055 1.00 60.00 312 PRO A CA 1
ATOM 2328 C C . PRO A 1 312 ? 51.018 -7.209 -28.282 1.00 60.00 312 PRO A C 1
ATOM 2330 O O . PRO A 1 312 ? 52.042 -6.636 -28.660 1.00 60.00 312 PRO A O 1
ATOM 2333 N N . GLU A 1 313 ? 50.534 -8.301 -28.876 1.00 64.56 313 GLU A N 1
ATOM 2334 C CA . GLU A 1 313 ? 50.968 -8.696 -30.202 1.00 64.56 313 GLU A CA 1
ATOM 2335 C C . GLU A 1 313 ? 50.729 -7.478 -31.093 1.00 64.56 313 GLU A C 1
ATOM 2337 O O . GLU A 1 313 ? 49.617 -6.942 -31.166 1.00 64.56 313 GLU A O 1
ATOM 2342 N N . GLU A 1 314 ? 51.807 -6.975 -31.700 1.00 68.69 314 GLU A N 1
ATOM 2343 C CA . GLU A 1 314 ? 51.690 -5.964 -32.740 1.00 68.69 314 GLU A CA 1
ATOM 2344 C C . GLU A 1 314 ? 50.641 -6.457 -33.742 1.00 68.69 314 GLU A C 1
ATOM 2346 O O . GLU A 1 314 ? 50.700 -7.623 -34.150 1.00 68.69 314 GLU A O 1
ATOM 2351 N N . PRO A 1 315 ? 49.669 -5.611 -34.127 1.00 66.88 315 PRO A N 1
ATOM 2352 C CA . PRO A 1 315 ? 48.629 -6.033 -35.043 1.00 66.88 315 PRO A CA 1
ATOM 2353 C C . PRO A 1 315 ? 49.290 -6.592 -36.299 1.00 66.88 315 PRO A C 1
ATOM 2355 O O . PRO A 1 315 ? 50.124 -5.929 -36.927 1.00 66.88 315 PRO A O 1
ATOM 2358 N N . ALA A 1 316 ? 48.929 -7.830 -36.646 1.00 67.94 316 ALA A N 1
ATOM 2359 C CA . ALA A 1 316 ? 49.271 -8.399 -37.936 1.00 67.94 316 ALA A CA 1
ATOM 2360 C C . ALA A 1 316 ? 48.901 -7.373 -39.022 1.00 67.94 316 ALA A C 1
ATOM 2362 O O . ALA A 1 316 ? 47.838 -6.752 -38.918 1.00 67.94 316 ALA A O 1
ATOM 2363 N N . PRO A 1 317 ? 49.765 -7.146 -40.029 1.00 68.75 317 PRO A N 1
ATOM 2364 C CA . PRO A 1 317 ? 49.458 -6.208 -41.096 1.00 68.75 317 PRO A CA 1
ATOM 2365 C C . PRO A 1 317 ? 48.118 -6.606 -41.707 1.00 68.75 317 PRO A C 1
ATOM 2367 O O . PRO A 1 317 ? 47.956 -7.744 -42.147 1.00 68.75 317 PRO A O 1
ATOM 2370 N N . GLU A 1 318 ? 47.165 -5.676 -41.669 1.00 68.00 318 GLU A N 1
ATOM 2371 C CA . GLU A 1 318 ? 45.856 -5.847 -42.281 1.00 68.00 318 GLU A CA 1
ATOM 2372 C C . GLU A 1 318 ? 46.061 -6.305 -43.729 1.00 68.00 318 GLU A C 1
ATOM 2374 O O . GLU A 1 318 ? 46.804 -5.675 -44.494 1.00 68.00 318 GLU A O 1
ATOM 2379 N N . ASP A 1 319 ? 45.447 -7.437 -44.089 1.00 68.81 319 ASP A N 1
ATOM 2380 C CA . ASP A 1 319 ? 45.331 -7.830 -45.488 1.00 68.81 319 ASP A CA 1
ATOM 2381 C C . ASP A 1 319 ? 44.714 -6.641 -46.239 1.00 68.81 319 ASP A C 1
ATOM 2383 O O . ASP A 1 319 ? 43.697 -6.101 -45.787 1.00 68.81 319 ASP A O 1
ATOM 2387 N N . PRO A 1 320 ? 45.324 -6.184 -47.347 1.00 70.69 320 PRO A N 1
ATOM 2388 C CA . PRO A 1 320 ? 44.840 -5.015 -48.058 1.00 70.69 320 PRO A CA 1
ATOM 2389 C C . PRO A 1 320 ? 43.381 -5.234 -48.458 1.00 70.69 320 PRO A C 1
ATOM 2391 O O . PRO A 1 320 ? 43.042 -6.261 -49.053 1.00 70.69 320 PRO A O 1
ATOM 2394 N N . GLU A 1 321 ? 42.534 -4.259 -48.120 1.00 72.44 321 GLU A N 1
ATOM 2395 C CA . GLU A 1 321 ? 41.125 -4.230 -48.503 1.00 72.44 321 GLU A CA 1
ATOM 2396 C C . GLU A 1 321 ? 40.970 -4.610 -49.988 1.00 72.44 321 GLU A C 1
ATOM 2398 O O . GLU A 1 321 ? 41.761 -4.152 -50.825 1.00 72.44 321 GLU A O 1
ATOM 2403 N N . PRO A 1 322 ? 39.967 -5.431 -50.357 1.00 69.06 322 PRO A N 1
ATOM 2404 C CA . PRO A 1 322 ? 39.693 -5.694 -51.758 1.00 69.06 322 PRO A CA 1
ATOM 2405 C C . PRO A 1 322 ? 39.394 -4.361 -52.446 1.00 69.06 322 PRO A C 1
ATOM 2407 O O . PRO A 1 322 ? 38.428 -3.672 -52.118 1.00 69.06 322 PRO A O 1
ATOM 2410 N N . VAL A 1 323 ? 40.261 -4.000 -53.393 1.00 70.44 323 VAL A N 1
ATOM 2411 C CA . VAL A 1 323 ? 40.092 -2.831 -54.255 1.00 70.44 323 VAL A CA 1
ATOM 2412 C C . VAL A 1 323 ? 38.694 -2.915 -54.878 1.00 70.44 323 VAL A C 1
ATOM 2414 O O . VAL A 1 323 ? 38.382 -3.947 -55.478 1.00 70.44 323 VAL A O 1
ATOM 2417 N N . PRO A 1 324 ? 37.837 -1.887 -54.743 1.00 68.44 324 PRO A N 1
ATOM 2418 C CA . PRO A 1 324 ? 36.559 -1.879 -55.434 1.00 68.44 324 PRO A CA 1
ATOM 2419 C C . PRO A 1 324 ? 36.831 -1.946 -56.938 1.00 68.44 324 PRO A C 1
ATOM 2421 O O . PRO A 1 324 ? 37.491 -1.064 -57.489 1.00 68.44 324 PRO A O 1
ATOM 2424 N N . GLU A 1 325 ? 36.361 -3.011 -57.589 1.00 68.19 325 GLU A N 1
ATOM 2425 C CA . GLU A 1 325 ? 36.387 -3.108 -59.045 1.00 68.19 325 GLU A CA 1
ATOM 2426 C C . GLU A 1 325 ? 35.608 -1.916 -59.616 1.00 68.19 325 GLU A C 1
ATOM 2428 O O . GLU A 1 325 ? 34.431 -1.705 -59.301 1.00 68.19 325 GLU A O 1
ATOM 2433 N N . GLU A 1 326 ? 36.296 -1.093 -60.410 1.00 70.69 326 GLU A N 1
ATOM 2434 C CA . GLU A 1 326 ? 35.666 -0.022 -61.173 1.00 70.69 326 GLU A CA 1
ATOM 2435 C C . GLU A 1 326 ? 34.587 -0.629 -62.085 1.00 70.69 326 GLU A C 1
ATOM 2437 O O . GLU A 1 326 ? 34.817 -1.679 -62.691 1.00 70.69 326 GLU A O 1
ATOM 2442 N N . PRO A 1 327 ? 33.406 -0.001 -62.209 1.00 67.06 327 PRO A N 1
ATOM 2443 C CA . PRO A 1 327 ? 32.389 -0.481 -63.130 1.00 67.06 327 PRO A CA 1
ATOM 2444 C C . PRO A 1 327 ? 32.940 -0.423 -64.559 1.00 67.06 327 PRO A C 1
ATOM 2446 O O . PRO A 1 327 ? 33.264 0.657 -65.054 1.00 67.06 327 PRO A O 1
ATOM 2449 N N . GLU A 1 328 ? 33.037 -1.581 -65.216 1.00 69.56 328 GLU A N 1
ATOM 2450 C CA . GLU A 1 328 ? 33.379 -1.661 -66.635 1.00 69.56 328 GLU A CA 1
ATOM 2451 C C . GLU A 1 328 ? 32.401 -0.789 -67.438 1.00 69.56 328 GLU A C 1
ATOM 2453 O O . GLU A 1 328 ? 31.183 -1.000 -67.423 1.00 69.56 328 GLU A O 1
ATOM 2458 N N . GLU A 1 329 ? 32.931 0.230 -68.119 1.00 71.75 329 GLU A N 1
ATOM 2459 C CA . GLU A 1 329 ? 32.146 1.044 -69.041 1.00 71.75 329 GLU A CA 1
ATOM 2460 C C . GLU A 1 329 ? 31.576 0.150 -70.157 1.00 71.75 329 GLU A C 1
ATOM 2462 O O . GLU A 1 329 ? 32.290 -0.708 -70.688 1.00 71.75 329 GLU A O 1
ATOM 2467 N N . PRO A 1 330 ? 30.301 0.328 -70.551 1.00 69.62 330 PRO A N 1
ATOM 2468 C CA . PRO A 1 330 ? 29.700 -0.488 -71.594 1.00 69.62 330 PRO A CA 1
ATOM 2469 C C . PRO A 1 330 ? 30.452 -0.294 -72.914 1.00 69.62 330 PRO A C 1
ATOM 2471 O O . PRO A 1 330 ? 30.498 0.805 -73.470 1.00 69.62 330 PRO A O 1
ATOM 2474 N N . VAL A 1 331 ? 31.016 -1.390 -73.425 1.00 70.38 331 VAL A N 1
ATOM 2475 C CA . VAL A 1 331 ? 31.610 -1.461 -74.763 1.00 70.38 331 VAL A CA 1
ATOM 2476 C C . VAL A 1 331 ? 30.542 -1.038 -75.783 1.00 70.38 331 VAL A C 1
ATOM 2478 O O . VAL A 1 331 ? 29.463 -1.635 -75.800 1.00 70.38 331 VAL A O 1
ATOM 2481 N N . PRO A 1 332 ? 30.787 -0.020 -76.628 1.00 67.44 332 PRO A N 1
ATOM 2482 C CA . PRO A 1 332 ? 29.829 0.368 -77.651 1.00 67.44 332 PRO A CA 1
ATOM 2483 C C . PRO A 1 332 ? 29.682 -0.766 -78.670 1.00 67.44 332 PRO A C 1
ATOM 2485 O O . PRO A 1 332 ? 30.650 -1.165 -79.317 1.00 67.44 332 PRO A O 1
ATOM 2488 N N . GLU A 1 333 ? 28.464 -1.287 -78.809 1.00 70.25 333 GLU A N 1
ATOM 2489 C CA . GLU A 1 333 ? 28.114 -2.198 -79.895 1.00 70.25 333 GLU A CA 1
ATOM 2490 C C . GLU A 1 333 ? 28.184 -1.428 -81.221 1.00 70.25 333 GLU A C 1
ATOM 2492 O O . GLU A 1 333 ? 27.346 -0.570 -81.511 1.00 70.25 333 GLU A O 1
ATOM 2497 N N . ASP A 1 334 ? 29.214 -1.714 -82.019 1.00 66.88 334 ASP A N 1
ATOM 2498 C CA . ASP A 1 334 ? 29.310 -1.238 -83.396 1.00 66.88 334 ASP A CA 1
ATOM 2499 C C . ASP A 1 334 ? 28.104 -1.761 -84.204 1.00 66.88 334 ASP A C 1
ATOM 2501 O O . ASP A 1 334 ? 27.869 -2.976 -84.254 1.00 66.88 334 ASP A O 1
ATOM 2505 N N . PRO A 1 335 ? 27.328 -0.887 -84.872 1.00 66.56 335 PRO A N 1
ATOM 2506 C CA . PRO A 1 335 ? 26.206 -1.320 -85.687 1.00 66.56 335 PRO A CA 1
ATOM 2507 C C . PRO A 1 335 ? 26.717 -2.066 -86.925 1.00 66.56 335 PRO A C 1
ATOM 2509 O O . PRO A 1 335 ? 27.328 -1.484 -87.824 1.00 66.56 335 PRO A O 1
ATOM 2512 N N . PHE A 1 336 ? 26.432 -3.369 -86.982 1.00 62.03 336 PHE A N 1
ATOM 2513 C CA . PHE A 1 336 ? 26.605 -4.180 -88.184 1.00 62.03 336 PHE A CA 1
ATOM 2514 C C . PHE A 1 336 ? 25.826 -3.556 -89.360 1.00 62.03 336 PHE A C 1
ATOM 2516 O O . PHE A 1 336 ? 24.629 -3.294 -89.223 1.00 62.03 336 PHE A O 1
ATOM 2523 N N . PRO A 1 337 ? 26.457 -3.333 -90.527 1.00 62.84 337 PRO A N 1
ATOM 2524 C CA . PRO A 1 337 ? 25.749 -2.863 -91.708 1.00 62.84 337 PRO A CA 1
ATOM 2525 C C . PRO A 1 337 ? 24.864 -3.978 -92.282 1.00 62.84 337 PRO A C 1
ATOM 2527 O O . PRO A 1 337 ? 25.345 -5.054 -92.635 1.00 62.84 337 PRO A O 1
ATOM 2530 N N . GLU A 1 338 ? 23.563 -3.701 -92.389 1.00 63.69 338 GLU A N 1
ATOM 2531 C CA . GLU A 1 338 ? 22.604 -4.536 -93.114 1.00 63.69 338 GLU A CA 1
ATOM 2532 C C . GLU A 1 338 ? 22.945 -4.539 -94.613 1.00 63.69 338 GLU A C 1
ATOM 2534 O O . GLU A 1 338 ? 22.779 -3.533 -95.308 1.00 63.69 338 GLU A O 1
ATOM 2539 N N . GLU A 1 339 ? 23.408 -5.675 -95.133 1.00 71.12 339 GLU A N 1
ATOM 2540 C CA . GLU A 1 339 ? 23.474 -5.892 -96.578 1.00 71.12 339 GLU A CA 1
ATOM 2541 C C . GLU A 1 339 ? 22.093 -6.324 -97.115 1.00 71.12 339 GLU A C 1
ATOM 2543 O O . GLU A 1 339 ? 21.466 -7.233 -96.560 1.00 71.12 339 GLU A O 1
ATOM 2548 N N . PRO A 1 340 ? 21.588 -5.703 -98.199 1.00 69.56 340 PRO A N 1
ATOM 2549 C CA . PRO A 1 340 ? 20.268 -6.007 -98.734 1.00 69.56 340 PRO A CA 1
ATOM 2550 C C . PRO A 1 340 ? 20.229 -7.346 -99.487 1.00 69.56 340 PRO A C 1
ATOM 2552 O O . PRO A 1 340 ? 21.064 -7.642 -100.342 1.00 69.56 340 PRO A O 1
ATOM 2555 N N . LEU A 1 341 ? 19.181 -8.123 -99.197 1.00 64.69 341 LEU A N 1
ATOM 2556 C CA . LEU A 1 341 ? 18.803 -9.371 -99.867 1.00 64.69 341 LEU A CA 1
ATOM 2557 C C . LEU A 1 341 ? 18.701 -9.203 -101.400 1.00 64.69 341 LEU A C 1
ATOM 2559 O O . LEU A 1 341 ? 18.045 -8.264 -101.861 1.00 64.69 341 LEU A O 1
ATOM 2563 N N . PRO A 1 342 ? 19.257 -10.126 -102.209 1.00 65.38 342 PRO A N 1
ATOM 2564 C CA . PRO A 1 342 ? 19.094 -10.087 -103.656 1.00 65.38 342 PRO A CA 1
ATOM 2565 C C . PRO A 1 342 ? 17.678 -10.511 -104.069 1.00 65.38 342 PRO A C 1
ATOM 2567 O O . PRO A 1 342 ? 17.160 -11.549 -103.656 1.00 65.38 342 PRO A O 1
ATOM 2570 N N . THR A 1 343 ? 17.060 -9.690 -104.913 1.00 65.38 343 THR A N 1
ATOM 2571 C CA . THR A 1 343 ? 15.812 -9.978 -105.618 1.00 65.38 343 THR A CA 1
ATOM 2572 C C . THR A 1 343 ? 16.058 -10.783 -106.897 1.00 65.38 343 THR A C 1
ATOM 2574 O O . THR A 1 343 ? 16.936 -10.437 -107.686 1.00 65.38 343 THR A O 1
ATOM 2577 N N . ALA A 1 344 ? 15.156 -11.753 -107.104 1.00 57.03 344 ALA A N 1
ATOM 2578 C CA . ALA A 1 344 ? 14.900 -12.591 -108.287 1.00 57.03 344 ALA A CA 1
ATOM 2579 C C . ALA A 1 344 ? 15.817 -13.804 -108.515 1.00 57.03 344 ALA A C 1
ATOM 2581 O O . ALA A 1 344 ? 17.013 -13.641 -108.831 1.00 57.03 344 ALA A O 1
#

Sequence (344 aa):
MLSKSFIALAALIASTSALPRKRQVDNGPTEGWEDVGCYTDSAVPRTLIDASFADAEMTPALCTAFCEAGGYGFAGVEYGLECYCGYVIQPTGALTTAAECSVPCGGDPTLTCGAGNRMYIYTNGQAPPSAPATVGEWEYQGCYTDFENQTRTLLRVIELSGPATIETCTAGCKSEGHRFAGLEYGGECWCGDELLSGGPTAESECAMTCAGDRTQICGGPFRLTLYLDTEAPVPEPEEPEEPTPEEPEPEEPTPEEPEPEEPTPEEPEEPEPTPEEPEEPTPEEPEEPEEPAPEEPEPTPEEPEEPAPEEPEEPAPEDPEPVPEEPEEPVPEDPFPEEPLPTA